Protein AF-A0A6P8HHW3-F1 (afdb_monomer_lite)

Structure (mmCIF, N/CA/C/O backbone):
data_AF-A0A6P8HHW3-F1
#
_entry.id   AF-A0A6P8HHW3-F1
#
loop_
_atom_site.group_PDB
_atom_site.id
_atom_site.type_symbol
_atom_site.label_atom_id
_atom_site.label_alt_id
_atom_site.label_comp_id
_atom_site.label_asym_id
_atom_site.label_entity_id
_atom_site.label_seq_id
_atom_site.pdbx_PDB_ins_code
_atom_site.Cartn_x
_atom_site.Cartn_y
_atom_site.Cartn_z
_atom_site.occupancy
_atom_site.B_iso_or_equiv
_atom_site.auth_seq_id
_atom_site.auth_comp_id
_atom_site.auth_asym_id
_atom_site.auth_atom_id
_atom_site.pdbx_PDB_model_num
ATOM 1 N N . MET A 1 1 ? -39.386 21.969 -46.038 1.00 35.47 1 MET A N 1
ATOM 2 C CA . MET A 1 1 ? -38.697 20.683 -46.287 1.00 35.47 1 MET A CA 1
ATOM 3 C C . MET A 1 1 ? -37.229 20.931 -45.965 1.00 35.47 1 MET A C 1
ATOM 5 O O . MET A 1 1 ? -36.619 21.700 -46.685 1.00 35.47 1 MET A O 1
ATOM 9 N N . GLY A 1 2 ? -36.754 20.679 -44.742 1.00 31.56 2 GLY A N 1
ATOM 10 C CA . GLY A 1 2 ? -36.369 19.359 -44.202 1.00 31.56 2 GLY A CA 1
ATOM 11 C C . GLY A 1 2 ? -34.876 19.127 -44.512 1.00 31.56 2 GLY A C 1
ATOM 12 O O . GLY A 1 2 ? -34.503 19.297 -45.660 1.00 31.56 2 GLY A O 1
ATOM 13 N N . GLY A 1 3 ? -33.948 18.801 -43.612 1.00 28.47 3 GLY A N 1
ATOM 14 C CA . GLY A 1 3 ? -33.957 18.575 -42.171 1.00 28.47 3 GLY A CA 1
ATOM 15 C C . GLY A 1 3 ? -32.520 18.326 -41.661 1.00 28.47 3 GLY A C 1
ATOM 16 O O . GLY A 1 3 ? -31.594 18.188 -42.452 1.00 28.47 3 GLY A O 1
ATOM 17 N N . SER A 1 4 ? -32.392 18.328 -40.331 1.00 32.84 4 SER A N 1
ATOM 18 C CA . SER A 1 4 ? -31.294 17.922 -39.430 1.00 32.84 4 SER A CA 1
ATOM 19 C C . SER A 1 4 ? -29.997 17.283 -39.960 1.00 32.84 4 SER A C 1
ATOM 21 O O . SER A 1 4 ? -30.016 16.343 -40.749 1.00 32.84 4 SER A O 1
ATOM 23 N N . GLY A 1 5 ? -28.900 17.623 -39.273 1.00 28.55 5 GLY A N 1
ATOM 24 C CA . GLY A 1 5 ? -27.712 16.777 -39.135 1.00 28.55 5 GLY A CA 1
ATOM 25 C C . GLY A 1 5 ? -26.786 17.263 -38.014 1.00 28.55 5 GLY A C 1
ATOM 26 O O . GLY A 1 5 ? -25.779 17.905 -38.294 1.00 28.55 5 GLY A O 1
ATOM 27 N N . SER A 1 6 ? -27.176 17.007 -36.759 1.00 31.73 6 SER A N 1
ATOM 28 C CA . SER A 1 6 ? -26.432 17.321 -35.524 1.00 31.73 6 SER A CA 1
ATOM 29 C C . SER A 1 6 ? -25.011 16.739 -35.550 1.00 31.73 6 SER A C 1
ATOM 31 O O . SER A 1 6 ? -24.826 15.562 -35.858 1.00 31.73 6 SER A O 1
ATOM 33 N N . LYS A 1 7 ? -24.003 17.554 -35.210 1.00 37.12 7 LYS A N 1
ATOM 34 C CA . LYS A 1 7 ? -22.647 17.088 -34.885 1.00 37.12 7 LYS A CA 1
ATOM 35 C C . LYS A 1 7 ? -22.591 16.760 -33.395 1.00 37.12 7 LYS A C 1
ATOM 37 O O . LYS A 1 7 ? -21.985 17.500 -32.627 1.00 37.12 7 LYS A O 1
ATOM 42 N N . ASP A 1 8 ? -23.184 15.639 -33.007 1.00 36.06 8 ASP A N 1
ATOM 43 C CA . ASP A 1 8 ? -22.903 15.026 -31.711 1.00 36.06 8 ASP A CA 1
ATOM 44 C C . ASP A 1 8 ? -21.626 14.197 -31.845 1.00 36.06 8 ASP A C 1
ATOM 46 O O . ASP A 1 8 ? -21.626 12.998 -32.118 1.00 36.06 8 ASP A O 1
ATOM 50 N N . GLY A 1 9 ? -20.494 14.888 -31.723 1.00 33.28 9 GLY A N 1
ATOM 51 C CA . GLY A 1 9 ? -19.240 14.236 -31.394 1.00 33.28 9 GLY A CA 1
ATOM 52 C C . GLY A 1 9 ? -19.309 13.821 -29.935 1.00 33.28 9 GLY A C 1
ATOM 53 O O . GLY A 1 9 ? -18.942 14.611 -29.067 1.00 33.28 9 GLY A O 1
ATOM 54 N N . GLU A 1 10 ? -19.783 12.603 -29.668 1.00 31.58 10 GLU A N 1
ATOM 55 C CA . GLU A 1 10 ? -19.564 11.950 -28.379 1.00 31.58 10 GLU A CA 1
ATOM 56 C C . GLU A 1 10 ? -18.090 12.140 -27.982 1.00 31.58 10 GLU A C 1
ATOM 58 O O . GLU A 1 10 ? -17.186 11.855 -28.785 1.00 31.58 10 GLU A O 1
ATOM 63 N N . PRO A 1 11 ? -17.798 12.652 -26.774 1.00 34.62 11 PRO A N 1
ATOM 64 C CA . PRO A 1 11 ? -16.427 12.727 -26.317 1.00 34.62 11 PRO A CA 1
ATOM 65 C C . PRO A 1 11 ? -15.892 11.298 -26.248 1.00 34.62 11 PRO A C 1
ATOM 67 O O . PRO A 1 11 ? -16.385 10.480 -25.473 1.00 34.62 11 PRO A O 1
ATOM 70 N N . LYS A 1 12 ? -14.872 10.999 -27.068 1.00 32.28 12 LYS A N 1
ATOM 71 C CA . LYS A 1 12 ? -14.097 9.755 -26.966 1.00 32.28 12 LYS A CA 1
ATOM 72 C C . LYS A 1 12 ? -13.809 9.508 -25.483 1.00 32.28 12 LYS A C 1
ATOM 74 O O . LYS A 1 12 ? -13.310 10.438 -24.837 1.00 32.28 12 LYS A O 1
ATOM 79 N N . PRO A 1 13 ? -14.114 8.319 -24.935 1.00 36.78 13 PRO A N 1
ATOM 80 C CA . PRO A 1 13 ? -13.932 8.070 -23.516 1.00 36.78 13 PRO A CA 1
ATOM 81 C C . PRO A 1 13 ? -12.493 8.425 -23.146 1.00 36.78 13 PRO A C 1
ATOM 83 O O . PRO A 1 13 ? -11.544 7.954 -23.782 1.00 36.78 13 PRO A O 1
ATOM 86 N N . LYS A 1 14 ? -12.332 9.312 -22.151 1.00 48.72 14 LYS A N 1
ATOM 87 C CA . LYS A 1 14 ? -11.042 9.529 -21.487 1.00 48.72 14 LYS A CA 1
ATOM 88 C C . LYS A 1 14 ? -10.514 8.135 -21.170 1.00 48.72 14 LYS A C 1
ATOM 90 O O . LYS A 1 14 ? -11.225 7.385 -20.512 1.00 48.72 14 LYS A O 1
ATOM 95 N N . HIS A 1 15 ? -9.343 7.770 -21.697 1.00 54.06 15 HIS A N 1
ATOM 96 C CA . HIS A 1 15 ? -8.763 6.449 -21.467 1.00 54.06 15 HIS A CA 1
ATOM 97 C C . HIS A 1 15 ? -8.805 6.145 -19.967 1.00 54.06 15 HIS A C 1
ATOM 99 O O . HIS A 1 15 ? -8.092 6.772 -19.186 1.00 54.06 15 HIS A O 1
ATOM 105 N N . CYS A 1 16 ? -9.702 5.242 -19.577 1.00 64.94 16 CYS A N 1
ATOM 106 C CA . CYS A 1 16 ? -9.801 4.763 -18.217 1.00 64.94 16 CYS A CA 1
ATOM 107 C C . CYS A 1 16 ? -8.601 3.839 -18.033 1.00 64.94 16 CYS A C 1
ATOM 109 O O . CYS A 1 16 ? -8.516 2.787 -18.663 1.00 64.94 16 CYS A O 1
ATOM 111 N N . TYR A 1 17 ? -7.620 4.283 -17.2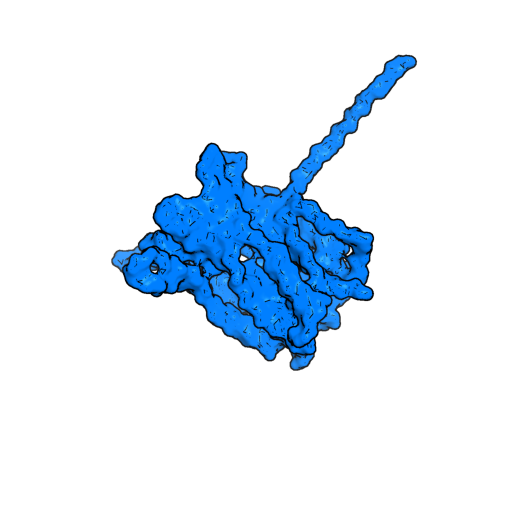50 1.00 86.38 17 TYR A N 1
ATOM 112 C CA . TYR A 1 17 ? -6.399 3.522 -17.002 1.00 86.38 17 TYR A CA 1
ATOM 113 C C . TYR A 1 17 ? -6.623 2.405 -15.982 1.00 86.38 17 TYR A C 1
ATOM 115 O O . TYR A 1 17 ? -5.653 1.903 -15.436 1.00 86.38 17 TYR A O 1
ATOM 123 N N . HIS A 1 18 ? -7.862 2.020 -15.680 1.00 92.06 18 HIS A N 1
ATOM 124 C CA . HIS A 1 18 ? -8.140 1.000 -14.682 1.00 92.06 18 HIS A CA 1
ATOM 125 C C . HIS A 1 18 ? -9.249 0.038 -15.098 1.00 92.06 18 HIS A C 1
ATOM 127 O O . HIS A 1 18 ? -10.052 0.328 -15.984 1.00 92.06 18 HIS A O 1
ATOM 133 N N . SER A 1 19 ? -9.283 -1.128 -14.455 1.00 93.12 19 SER A N 1
ATOM 134 C CA . SER A 1 19 ? -10.400 -2.064 -14.562 1.00 93.12 19 SER A CA 1
ATOM 135 C C . SER A 1 19 ? -11.696 -1.435 -14.032 1.00 93.12 19 SER A C 1
ATOM 137 O O . SER A 1 19 ? -11.634 -0.485 -13.245 1.00 93.12 19 SER A O 1
ATOM 139 N N . PRO A 1 20 ? -12.876 -1.957 -14.412 1.00 92.75 20 PRO A N 1
ATOM 140 C CA . PRO A 1 20 ? -14.144 -1.499 -13.855 1.00 92.75 20 PRO A CA 1
ATOM 141 C C . PRO A 1 20 ? -14.141 -1.509 -12.324 1.00 92.75 20 PRO A C 1
ATOM 143 O O . PRO A 1 20 ? -13.523 -2.371 -11.697 1.00 92.75 20 PRO A O 1
ATOM 146 N N . LEU A 1 21 ? -14.839 -0.540 -11.740 1.00 93.50 21 LEU A N 1
ATOM 147 C CA . LEU A 1 21 ? -15.043 -0.463 -10.296 1.00 93.50 21 LEU A CA 1
ATOM 148 C C . LEU A 1 21 ? -16.021 -1.552 -9.835 1.00 93.50 21 LEU A C 1
ATOM 150 O O . LEU A 1 21 ? -16.852 -1.989 -10.640 1.00 93.50 21 LEU A O 1
ATOM 154 N N . PRO A 1 22 ? -15.963 -1.983 -8.561 1.00 91.31 22 PRO A N 1
ATOM 155 C CA . PRO A 1 22 ? -16.967 -2.887 -8.014 1.00 91.31 22 PRO A CA 1
ATOM 156 C C . PRO A 1 22 ? -18.372 -2.291 -8.157 1.00 91.31 22 PRO A C 1
ATOM 158 O O . PRO A 1 22 ? -18.575 -1.082 -8.005 1.00 91.31 22 PRO A O 1
ATOM 161 N N . ILE A 1 23 ? -19.341 -3.157 -8.446 1.00 87.31 23 ILE A N 1
ATOM 162 C CA . ILE A 1 23 ? -20.757 -2.794 -8.472 1.00 87.31 23 ILE A CA 1
ATOM 163 C C . ILE A 1 23 ? -21.308 -3.005 -7.066 1.00 87.31 23 ILE A C 1
ATOM 165 O O . ILE A 1 23 ? -21.411 -4.136 -6.594 1.00 87.31 23 ILE A O 1
ATOM 169 N N . ASP A 1 24 ? -21.673 -1.908 -6.413 1.00 83.00 24 ASP A N 1
ATOM 170 C CA . ASP A 1 24 ? -22.354 -1.943 -5.126 1.00 83.00 24 ASP A CA 1
ATOM 171 C C . ASP A 1 24 ? -23.859 -2.147 -5.359 1.00 83.00 24 ASP A C 1
ATOM 173 O O . ASP A 1 24 ? -24.545 -1.269 -5.881 1.00 83.00 24 ASP A O 1
ATOM 177 N N . ASN A 1 25 ? -24.385 -3.316 -4.977 1.00 79.88 25 ASN A N 1
ATOM 178 C CA . ASN A 1 25 ? -25.817 -3.632 -5.113 1.00 79.88 25 ASN A CA 1
ATOM 179 C C . ASN A 1 25 ? -26.709 -2.765 -4.205 1.00 79.88 25 ASN A C 1
ATOM 181 O O . ASN A 1 25 ? -27.902 -2.616 -4.463 1.00 79.88 25 ASN A O 1
ATOM 185 N N . ALA A 1 26 ? -26.135 -2.210 -3.138 1.00 81.88 26 ALA A N 1
ATOM 186 C CA . ALA A 1 26 ? -26.777 -1.276 -2.228 1.00 81.88 26 ALA A CA 1
ATOM 187 C C . ALA A 1 26 ? -25.763 -0.202 -1.796 1.00 81.88 26 ALA A C 1
ATOM 189 O O . ALA A 1 26 ? -24.566 -0.494 -1.742 1.00 81.88 26 ALA A O 1
ATOM 190 N N . PRO A 1 27 ? -26.209 1.024 -1.465 1.00 84.31 27 PRO A N 1
ATOM 191 C CA . PRO A 1 27 ? -25.327 2.039 -0.906 1.00 84.31 27 PRO A CA 1
ATOM 192 C C . PRO A 1 27 ? -24.639 1.542 0.370 1.00 84.31 27 PRO A C 1
ATOM 194 O O . PRO A 1 27 ? -25.284 0.988 1.259 1.00 84.31 27 PRO A O 1
ATOM 197 N N . TYR A 1 28 ? -23.331 1.766 0.471 1.00 90.56 28 TYR A N 1
ATOM 198 C CA . TYR A 1 28 ? -22.578 1.440 1.676 1.00 90.56 28 TYR A CA 1
ATOM 199 C C . TYR A 1 28 ? -22.976 2.367 2.832 1.00 90.56 28 TYR A C 1
ATOM 201 O O . TYR A 1 28 ? -22.894 3.591 2.713 1.00 90.56 28 TYR A O 1
ATOM 209 N N . ASN A 1 29 ? -23.386 1.770 3.954 1.00 89.06 29 ASN A N 1
ATOM 210 C CA . ASN A 1 29 ? -23.847 2.488 5.148 1.00 89.06 29 ASN A CA 1
ATOM 211 C C . ASN A 1 29 ? -22.718 2.827 6.137 1.00 89.06 29 ASN A C 1
ATOM 213 O O . ASN A 1 29 ? -22.961 3.502 7.135 1.00 89.06 29 ASN A O 1
ATOM 217 N N . GLY A 1 30 ? -21.499 2.334 5.904 1.00 87.56 30 GLY A N 1
ATOM 218 C CA . GLY A 1 30 ? -20.347 2.642 6.748 1.00 87.56 30 GLY A CA 1
ATOM 219 C C . GLY A 1 30 ? -19.676 3.979 6.403 1.00 87.56 30 GLY A C 1
ATOM 220 O O . GLY A 1 30 ? -20.126 4.709 5.516 1.00 87.56 30 GLY A O 1
ATOM 221 N N . PRO A 1 31 ? -18.568 4.309 7.090 1.00 87.62 31 PRO A N 1
ATOM 222 C CA . PRO A 1 31 ? -17.880 5.577 6.898 1.00 87.62 31 PRO A CA 1
ATOM 223 C C . PRO A 1 31 ? -17.237 5.659 5.513 1.00 87.62 31 PRO A C 1
ATOM 225 O O . PRO A 1 31 ? -16.575 4.726 5.054 1.00 87.62 31 PRO A O 1
ATOM 228 N N . ARG A 1 32 ? -17.399 6.814 4.869 1.00 93.12 32 ARG A N 1
ATOM 229 C CA . ARG A 1 32 ? -16.693 7.169 3.633 1.00 93.12 32 ARG A CA 1
ATOM 230 C C . ARG A 1 32 ? -15.328 7.760 3.959 1.00 93.12 32 ARG A C 1
ATOM 232 O O . ARG A 1 32 ? -15.147 8.342 5.028 1.00 93.12 32 ARG A O 1
ATOM 239 N N . GLN A 1 33 ? -14.393 7.651 3.025 1.00 93.56 33 GLN A N 1
ATOM 240 C CA . GLN A 1 33 ? -13.024 8.132 3.188 1.00 93.56 33 GLN A CA 1
ATOM 241 C C . GLN A 1 33 ? -12.743 9.293 2.236 1.00 93.56 33 GLN A C 1
ATOM 243 O O . GLN A 1 33 ? -13.061 9.232 1.051 1.00 93.56 33 GLN A O 1
ATOM 248 N N . ALA A 1 34 ? -12.113 10.342 2.754 1.00 95.00 34 ALA A N 1
ATOM 249 C CA . ALA A 1 34 ? -11.536 11.421 1.969 1.00 95.00 34 ALA A CA 1
ATOM 250 C C . ALA A 1 34 ? -10.020 11.225 1.887 1.00 95.00 34 ALA A C 1
ATOM 252 O O . ALA A 1 34 ? -9.346 11.150 2.917 1.00 95.00 34 ALA A O 1
ATOM 253 N N . TYR A 1 35 ? -9.493 11.165 0.664 1.00 96.31 35 TYR A N 1
ATOM 254 C CA . TYR A 1 35 ? -8.075 10.932 0.404 1.00 96.31 35 TYR A CA 1
ATOM 255 C C . TYR A 1 35 ? -7.315 12.218 0.076 1.00 96.31 35 TYR A C 1
ATOM 257 O O . TYR A 1 35 ? -7.790 13.063 -0.687 1.00 96.31 35 TYR A O 1
ATOM 265 N N . LEU A 1 36 ? -6.101 12.327 0.613 1.00 95.56 36 LEU A N 1
ATOM 266 C CA . LEU A 1 36 ? -5.122 13.363 0.297 1.00 95.56 36 LEU A CA 1
ATOM 267 C C . LEU A 1 36 ? -3.832 12.692 -0.183 1.00 95.56 36 LEU A C 1
ATOM 269 O O . LEU A 1 36 ? -3.250 11.885 0.535 1.00 95.56 36 LEU A O 1
ATOM 273 N N . LEU A 1 37 ? -3.383 13.035 -1.389 1.00 95.12 37 LEU A N 1
ATOM 274 C CA . LEU A 1 37 ? -2.185 12.464 -1.999 1.00 95.12 37 LEU A CA 1
ATOM 275 C C . LEU A 1 37 ? -1.104 13.546 -2.056 1.00 95.12 37 LEU A C 1
ATOM 277 O O . LEU A 1 37 ? -1.312 14.620 -2.625 1.00 95.12 37 LEU A O 1
ATOM 281 N N . CYS A 1 38 ? 0.043 13.276 -1.442 1.00 94.19 38 CYS A N 1
ATOM 282 C CA . CYS A 1 38 ? 1.164 14.201 -1.341 1.00 94.19 38 CYS A CA 1
ATOM 283 C C . CYS A 1 38 ? 2.376 13.634 -2.082 1.00 94.19 38 CYS A C 1
ATOM 285 O O . CYS A 1 38 ? 2.860 12.550 -1.763 1.00 94.19 38 CYS A O 1
ATOM 287 N N . LYS A 1 39 ? 2.879 14.381 -3.069 1.00 92.75 39 LYS A N 1
ATOM 288 C CA . LYS A 1 39 ? 4.027 13.975 -3.887 1.00 92.75 39 LYS A CA 1
ATOM 289 C C . LYS A 1 39 ? 5.324 14.468 -3.261 1.00 92.75 39 LYS A C 1
ATOM 291 O O . LYS A 1 39 ? 5.474 15.658 -2.996 1.00 92.75 39 LYS A O 1
ATOM 296 N N . VAL A 1 40 ? 6.271 13.557 -3.098 1.00 92.50 40 VAL A N 1
ATOM 297 C CA . VAL A 1 40 ? 7.589 13.788 -2.508 1.00 92.50 40 VAL A CA 1
ATOM 298 C C . VAL A 1 40 ? 8.655 13.490 -3.558 1.00 92.50 40 VAL A C 1
ATOM 300 O O . VAL A 1 40 ? 8.553 12.509 -4.283 1.00 92.50 40 VAL A O 1
ATOM 303 N N . GLN A 1 41 ? 9.677 14.336 -3.671 1.00 91.00 41 GLN A N 1
ATOM 304 C CA . GLN A 1 41 ? 10.752 14.164 -4.652 1.00 91.00 41 GLN A CA 1
ATOM 305 C C . GLN A 1 41 ? 12.063 13.880 -3.924 1.00 91.00 41 GLN A C 1
ATOM 307 O O . GLN A 1 41 ? 12.745 14.797 -3.473 1.00 91.00 41 GLN A O 1
ATOM 312 N N . VAL A 1 42 ? 12.412 12.604 -3.798 1.00 88.81 42 VAL A N 1
ATOM 313 C CA . VAL A 1 42 ? 13.579 12.168 -3.024 1.00 88.81 42 VAL A CA 1
ATOM 314 C C . VAL A 1 42 ? 14.809 12.164 -3.916 1.00 88.81 42 VAL A C 1
ATOM 316 O O . VAL A 1 42 ? 14.813 11.543 -4.984 1.00 88.81 42 VAL A O 1
ATOM 319 N N . LYS A 1 43 ? 15.877 12.833 -3.483 1.00 87.12 43 LYS A N 1
ATOM 320 C CA . LYS A 1 43 ? 17.154 12.808 -4.189 1.00 87.12 43 LYS A CA 1
ATOM 321 C C . LYS A 1 43 ? 17.970 11.615 -3.707 1.00 87.12 43 LYS A C 1
ATOM 323 O O . LYS A 1 43 ? 18.365 11.523 -2.549 1.00 87.12 43 LYS A O 1
ATOM 328 N N . MET A 1 44 ? 18.281 10.725 -4.637 1.00 82.38 44 MET A N 1
ATOM 329 C CA . MET A 1 44 ? 19.203 9.616 -4.437 1.00 82.38 44 MET A CA 1
ATOM 330 C C . MET A 1 44 ? 20.569 9.983 -5.012 1.00 82.38 44 MET A C 1
ATOM 332 O O . MET A 1 44 ? 20.663 10.400 -6.166 1.00 82.38 44 MET A O 1
ATOM 336 N N . SER A 1 45 ? 21.632 9.838 -4.226 1.00 78.31 45 SER A N 1
ATOM 337 C CA . SER A 1 45 ? 23.005 10.148 -4.642 1.00 78.31 45 SER A CA 1
ATOM 338 C C . SER A 1 45 ? 23.893 8.919 -4.509 1.00 78.31 45 SER A C 1
ATOM 340 O O . SER A 1 45 ? 23.872 8.241 -3.486 1.00 78.31 45 SER A O 1
ATOM 342 N N . SER A 1 46 ? 24.673 8.624 -5.548 1.00 68.75 46 SER A N 1
ATOM 343 C CA . SER A 1 46 ? 25.657 7.543 -5.512 1.00 68.75 46 SER A CA 1
ATOM 344 C C . SER A 1 46 ? 26.999 8.083 -5.035 1.00 68.75 46 SER A C 1
ATOM 346 O O . SER A 1 46 ? 27.609 8.910 -5.713 1.00 68.75 46 SER A O 1
ATOM 348 N N . ASN A 1 47 ? 27.507 7.559 -3.923 1.00 59.22 47 ASN A N 1
ATOM 349 C CA . ASN A 1 47 ? 28.886 7.795 -3.516 1.00 59.22 47 ASN A CA 1
ATOM 350 C C . ASN A 1 47 ? 29.765 6.711 -4.153 1.00 59.22 47 ASN A C 1
ATOM 352 O O . ASN A 1 47 ? 29.715 5.545 -3.762 1.00 59.22 47 ASN A O 1
ATOM 356 N N . VAL A 1 48 ? 30.550 7.088 -5.165 1.00 49.31 48 VAL A N 1
ATOM 357 C CA . VAL A 1 48 ? 31.592 6.225 -5.740 1.00 49.31 48 VAL A CA 1
ATOM 358 C C . VAL A 1 48 ? 32.918 6.604 -5.091 1.00 49.31 48 VAL A C 1
ATOM 360 O O . VAL A 1 48 ? 33.468 7.668 -5.373 1.00 49.31 48 VAL A O 1
ATOM 363 N N . THR A 1 49 ? 33.441 5.752 -4.211 1.00 39.75 49 THR A N 1
ATOM 364 C CA . THR A 1 49 ? 34.783 5.942 -3.651 1.00 39.75 49 THR A CA 1
ATOM 365 C C . THR A 1 49 ? 35.813 5.543 -4.710 1.00 39.75 49 THR A C 1
ATOM 367 O O . THR A 1 49 ? 36.068 4.360 -4.918 1.00 39.75 49 THR A O 1
ATOM 370 N N . PHE A 1 50 ? 36.394 6.520 -5.411 1.00 32.47 50 PHE A N 1
ATOM 371 C CA . PHE A 1 50 ? 37.511 6.284 -6.331 1.00 32.47 50 PHE A CA 1
ATOM 372 C C . PHE A 1 50 ? 38.810 6.106 -5.534 1.00 32.47 50 PHE A C 1
ATOM 374 O O . PHE A 1 50 ? 39.482 7.070 -5.178 1.00 32.47 50 PHE A O 1
ATOM 381 N N . GLY A 1 51 ? 39.153 4.854 -5.248 1.00 30.81 51 GLY A N 1
ATOM 382 C CA . GLY A 1 51 ? 40.437 4.440 -4.692 1.00 30.81 51 GLY A CA 1
ATOM 383 C C . GLY A 1 51 ? 40.746 3.015 -5.142 1.00 30.81 51 GLY A C 1
ATOM 384 O O . GLY A 1 51 ? 39.834 2.235 -5.397 1.00 30.81 51 GLY A O 1
ATOM 385 N N . PHE A 1 52 ? 42.026 2.656 -5.245 1.00 30.86 52 PHE A N 1
ATOM 386 C CA . PHE A 1 52 ? 42.496 1.319 -5.654 1.00 30.86 52 PHE A CA 1
ATOM 387 C C . PHE A 1 52 ? 42.095 0.175 -4.689 1.00 30.86 52 PHE A C 1
ATOM 389 O O . PHE A 1 52 ? 42.521 -0.965 -4.855 1.00 30.86 52 PHE A O 1
ATOM 396 N N . THR A 1 53 ? 41.246 0.453 -3.699 1.00 33.84 53 THR A N 1
ATOM 397 C CA . THR A 1 53 ? 40.553 -0.514 -2.850 1.00 33.84 53 THR A CA 1
ATOM 398 C C . THR A 1 53 ? 39.068 -0.518 -3.224 1.00 33.84 53 THR A C 1
ATOM 400 O O . THR A 1 53 ? 38.367 0.469 -3.027 1.00 33.84 53 THR A O 1
ATOM 403 N N . GLY A 1 54 ? 38.591 -1.621 -3.811 1.00 36.59 54 GLY A N 1
ATOM 404 C CA . GLY A 1 54 ? 37.252 -1.778 -4.400 1.00 36.59 54 GLY A CA 1
ATOM 405 C C . GLY A 1 54 ? 36.066 -1.497 -3.465 1.00 36.59 54 GLY A C 1
ATOM 406 O O . GLY A 1 54 ? 35.443 -2.421 -2.943 1.00 36.59 54 GLY A O 1
ATOM 407 N N . GLY A 1 55 ? 35.721 -0.220 -3.293 1.00 41.81 55 GLY A N 1
ATOM 408 C CA . GLY A 1 55 ? 34.514 0.232 -2.608 1.00 41.81 55 GLY A CA 1
ATOM 409 C C . GLY A 1 55 ? 33.258 -0.069 -3.428 1.00 41.81 55 GLY A C 1
ATOM 410 O O . GLY A 1 55 ? 33.194 0.226 -4.621 1.00 41.81 55 GLY A O 1
ATOM 411 N N . ARG A 1 56 ? 32.249 -0.670 -2.789 1.00 53.75 56 ARG A N 1
ATOM 412 C CA . ARG A 1 56 ? 30.932 -0.933 -3.390 1.00 53.75 56 ARG A CA 1
ATOM 413 C C . ARG A 1 56 ? 30.181 0.397 -3.566 1.00 53.75 56 ARG A C 1
ATOM 415 O O . ARG A 1 56 ? 30.203 1.199 -2.632 1.00 53.75 56 ARG A O 1
ATOM 422 N N . PRO A 1 57 ? 29.511 0.650 -4.705 1.00 56.62 57 PRO A N 1
ATOM 423 C CA . PRO A 1 57 ? 28.700 1.853 -4.862 1.00 56.62 57 PRO A CA 1
ATOM 424 C C . PRO A 1 57 ? 27.553 1.815 -3.847 1.00 56.62 57 PRO A C 1
ATOM 426 O O . PRO A 1 57 ? 26.770 0.862 -3.833 1.00 56.62 57 PRO A O 1
ATOM 429 N N . MET A 1 58 ? 27.488 2.835 -2.992 1.00 52.53 58 MET A N 1
ATOM 430 C CA . MET A 1 58 ? 26.424 3.021 -2.009 1.00 52.53 58 MET A CA 1
ATOM 431 C C . MET A 1 58 ? 25.543 4.181 -2.461 1.00 52.53 58 MET A C 1
ATOM 433 O O . MET A 1 58 ? 26.039 5.280 -2.724 1.00 52.53 58 MET A O 1
ATOM 437 N N . VAL A 1 59 ? 24.238 3.933 -2.547 1.00 66.94 59 VAL A N 1
ATOM 438 C CA . VAL A 1 59 ? 23.245 4.967 -2.861 1.00 66.94 59 VAL A CA 1
ATOM 439 C C . VAL A 1 59 ? 22.643 5.478 -1.561 1.00 66.94 59 VAL A C 1
ATOM 441 O O . VAL A 1 59 ? 22.055 4.696 -0.826 1.00 66.94 59 VAL A O 1
ATOM 444 N N . THR A 1 60 ? 22.764 6.769 -1.272 1.00 67.56 60 THR A N 1
ATOM 445 C CA . THR A 1 60 ? 22.086 7.411 -0.139 1.00 67.56 60 THR A CA 1
ATOM 446 C C . THR A 1 60 ? 20.850 8.166 -0.622 1.00 67.56 60 THR A C 1
ATOM 448 O O . THR A 1 60 ? 20.850 8.714 -1.725 1.00 67.56 60 THR A O 1
ATOM 451 N N . ALA A 1 61 ? 19.795 8.193 0.191 1.00 79.00 61 ALA A N 1
ATOM 452 C CA . ALA A 1 61 ? 18.555 8.919 -0.079 1.00 79.00 61 ALA A CA 1
ATOM 453 C C . ALA A 1 61 ? 18.307 9.958 1.024 1.00 79.00 61 ALA A C 1
ATOM 455 O O . ALA A 1 61 ? 18.554 9.678 2.195 1.00 79.00 61 ALA A O 1
ATOM 456 N N . ASP A 1 62 ? 17.815 11.144 0.661 1.00 82.50 62 ASP A N 1
ATOM 457 C CA . ASP A 1 62 ? 17.505 12.248 1.589 1.00 82.50 62 ASP A CA 1
ATOM 458 C C . ASP A 1 62 ? 16.068 12.218 2.137 1.00 82.50 62 ASP A C 1
ATOM 460 O O . ASP A 1 62 ? 15.527 13.234 2.582 1.00 82.50 62 ASP A O 1
ATOM 464 N N . ILE A 1 63 ? 15.446 11.041 2.110 1.00 87.44 63 ILE A N 1
ATOM 465 C CA . ILE A 1 63 ? 14.023 10.853 2.389 1.00 87.44 63 ILE A CA 1
ATOM 466 C C . ILE A 1 63 ? 13.602 11.311 3.792 1.00 87.44 63 ILE A C 1
ATOM 468 O O . ILE A 1 63 ? 12.500 11.829 3.968 1.00 87.44 63 ILE A O 1
ATOM 472 N N . ASP A 1 64 ? 14.512 11.221 4.764 1.00 88.88 64 ASP A N 1
ATOM 473 C CA . ASP A 1 64 ? 14.285 11.606 6.161 1.00 88.88 64 ASP A CA 1
ATOM 474 C C . ASP A 1 64 ? 13.878 13.080 6.307 1.00 88.88 64 ASP A C 1
ATOM 476 O O . ASP A 1 64 ? 13.156 13.447 7.236 1.00 88.88 64 ASP A O 1
ATOM 480 N N . SER A 1 65 ? 14.291 13.931 5.359 1.00 91.12 65 SER A N 1
ATOM 481 C CA . SER A 1 65 ? 13.925 15.352 5.332 1.00 91.12 65 SER A CA 1
ATOM 482 C C . SER A 1 65 ? 12.418 15.591 5.161 1.00 91.12 65 SER A C 1
ATOM 484 O O . SER A 1 65 ? 11.918 16.648 5.548 1.00 91.12 65 SER A O 1
ATOM 486 N N . TYR A 1 66 ? 11.677 14.603 4.650 1.00 93.31 66 TYR A N 1
ATOM 487 C CA . TYR A 1 66 ? 10.235 14.689 4.419 1.00 93.31 66 TYR A CA 1
ATOM 488 C C . TYR A 1 66 ? 9.394 14.146 5.579 1.00 93.31 66 TYR A C 1
ATOM 490 O O . TYR A 1 66 ? 8.193 14.408 5.643 1.00 93.31 66 TYR A O 1
ATOM 498 N N . TYR A 1 67 ? 9.988 13.442 6.543 1.00 93.88 67 TYR A N 1
ATOM 499 C CA . TYR A 1 67 ? 9.253 12.849 7.667 1.00 93.88 67 TYR A CA 1
ATOM 500 C C . TYR A 1 67 ? 8.515 13.864 8.543 1.00 93.88 67 TYR A C 1
ATOM 502 O O . TYR A 1 67 ? 7.351 13.613 8.865 1.00 93.88 67 TYR A O 1
ATOM 510 N N . PRO A 1 68 ? 9.083 15.045 8.860 1.00 94.88 68 PRO A N 1
ATOM 511 C CA . PRO A 1 68 ? 8.341 16.082 9.573 1.00 94.88 68 PRO A CA 1
ATOM 512 C C . PRO A 1 68 ? 7.074 16.533 8.835 1.00 94.88 68 PRO A C 1
ATOM 514 O O . PRO A 1 68 ? 6.054 16.789 9.470 1.00 94.88 68 PRO A O 1
ATOM 517 N N . MET A 1 69 ? 7.110 16.585 7.499 1.00 95.12 69 MET A N 1
ATOM 518 C CA . MET A 1 69 ? 5.944 16.929 6.681 1.00 95.12 69 MET A CA 1
ATOM 519 C C . MET A 1 69 ? 4.865 15.841 6.766 1.00 95.12 69 MET A C 1
ATOM 521 O O . MET A 1 69 ? 3.692 16.166 6.938 1.00 95.12 69 MET A O 1
ATOM 525 N N . LEU A 1 70 ? 5.244 14.559 6.702 1.00 95.44 70 LEU A N 1
ATOM 526 C CA . LEU A 1 70 ? 4.289 13.452 6.848 1.00 95.44 70 LEU A CA 1
ATOM 527 C C . LEU A 1 70 ? 3.609 13.477 8.224 1.00 95.44 70 LEU A C 1
ATOM 529 O O . LEU A 1 70 ? 2.386 13.393 8.320 1.00 95.44 70 LEU A O 1
ATOM 533 N N . VAL A 1 71 ? 4.396 13.676 9.285 1.00 94.12 71 VAL A N 1
ATOM 534 C CA . VAL A 1 71 ? 3.888 13.807 10.659 1.00 94.12 71 VAL A CA 1
ATOM 535 C C . VAL A 1 71 ? 2.957 15.016 10.794 1.00 94.12 71 VAL A C 1
ATOM 537 O O . VAL A 1 71 ? 1.943 14.926 11.486 1.00 94.12 71 VAL A O 1
ATOM 540 N N . HIS A 1 72 ? 3.257 16.131 10.122 1.00 93.88 72 HIS A N 1
ATOM 541 C CA . HIS A 1 72 ? 2.415 17.327 10.152 1.00 93.88 72 HIS A CA 1
ATOM 542 C C . HIS A 1 72 ? 1.011 17.072 9.588 1.00 93.88 72 HIS A C 1
ATOM 544 O O . HIS A 1 72 ? 0.032 17.505 10.192 1.00 93.88 72 HIS A O 1
ATOM 550 N N . TYR A 1 73 ? 0.879 16.321 8.489 1.00 93.75 73 TYR A N 1
ATOM 551 C CA . TYR A 1 73 ? -0.443 15.931 7.985 1.00 93.75 73 TYR A CA 1
ATOM 552 C C . TYR A 1 73 ? -1.207 15.068 8.993 1.00 93.75 73 TYR A C 1
ATOM 554 O O . TYR A 1 73 ? -2.400 15.293 9.208 1.00 93.75 73 TYR A O 1
ATOM 562 N N . CYS A 1 74 ? -0.527 14.153 9.690 1.00 92.00 74 CYS A N 1
ATOM 563 C CA . CYS A 1 74 ? -1.172 13.360 10.736 1.00 92.00 74 CYS A CA 1
ATOM 564 C C . CYS A 1 74 ? -1.670 14.218 11.913 1.00 92.00 74 CYS A C 1
ATOM 566 O O . CYS A 1 74 ? -2.747 13.977 12.454 1.00 92.00 74 CYS A O 1
ATOM 568 N N . GLN A 1 75 ? -0.944 15.282 12.270 1.00 89.44 75 GLN A N 1
ATOM 569 C CA . GLN A 1 75 ? -1.381 16.245 13.292 1.00 89.44 75 GLN A CA 1
ATOM 570 C C . GLN A 1 75 ? -2.643 17.025 12.886 1.00 89.44 75 GLN A C 1
ATOM 572 O O . GLN A 1 75 ? -3.358 17.515 13.756 1.00 89.44 75 GLN A O 1
ATOM 577 N N . GLN A 1 76 ? -2.944 17.116 11.586 1.00 89.38 76 GLN A N 1
ATOM 578 C CA . GLN A 1 76 ? -4.172 17.723 11.058 1.00 89.38 76 GLN A CA 1
ATOM 579 C C . GLN A 1 76 ? -5.368 16.750 11.033 1.00 89.38 76 GLN A C 1
ATOM 581 O O . GLN A 1 76 ? -6.426 17.092 10.504 1.00 89.38 76 GLN A O 1
ATOM 586 N N . GLY A 1 77 ? -5.218 15.543 11.591 1.00 88.69 77 GLY A N 1
ATOM 587 C CA . GLY A 1 77 ? -6.283 14.539 11.683 1.00 88.69 77 GLY A CA 1
ATOM 588 C C . GLY A 1 77 ? -6.352 13.568 10.505 1.00 88.69 77 GLY A C 1
ATOM 589 O O . GLY A 1 77 ? -7.316 12.812 10.403 1.00 88.69 77 GLY A O 1
ATOM 590 N N . TYR A 1 78 ? -5.354 13.575 9.620 1.00 92.50 78 TYR A N 1
ATOM 591 C CA . TYR A 1 78 ? -5.195 12.522 8.622 1.00 92.50 78 TYR A CA 1
ATOM 592 C C . TYR A 1 78 ? -4.508 11.290 9.223 1.00 92.50 78 TYR A C 1
ATOM 594 O O . TYR A 1 78 ? -3.704 11.397 10.144 1.00 92.50 78 TYR A O 1
ATOM 602 N N . LEU A 1 79 ? -4.775 10.115 8.665 1.00 93.75 79 LEU A N 1
ATOM 603 C CA . LEU A 1 79 ? -3.967 8.919 8.873 1.00 93.75 79 LEU A CA 1
ATOM 604 C C . LEU A 1 79 ? -3.192 8.619 7.600 1.00 93.75 79 LEU A C 1
ATOM 606 O O . LEU A 1 79 ? -3.754 8.670 6.507 1.00 93.75 79 LEU A O 1
ATOM 610 N N . LEU A 1 80 ? -1.906 8.299 7.733 1.00 95.62 80 LEU A N 1
ATOM 611 C CA . LEU A 1 80 ? -1.148 7.754 6.614 1.00 95.62 80 LEU A CA 1
ATOM 612 C C . LEU A 1 80 ? -1.684 6.348 6.321 1.00 95.62 80 LEU A C 1
ATOM 614 O O . LEU A 1 80 ? -1.752 5.515 7.225 1.00 95.62 80 LEU A O 1
ATOM 618 N N . THR A 1 81 ? -2.084 6.120 5.074 1.00 94.12 81 THR A N 1
ATOM 619 C CA . THR A 1 81 ? -2.565 4.830 4.569 1.00 94.12 81 THR A CA 1
ATOM 620 C C . THR A 1 81 ? -1.422 4.036 3.956 1.00 94.12 81 THR A C 1
ATOM 622 O O . THR A 1 81 ? -1.271 2.857 4.229 1.00 94.12 81 THR A O 1
ATOM 625 N N . THR A 1 82 ? -0.604 4.691 3.137 1.00 95.00 82 THR A N 1
ATOM 626 C CA . THR A 1 82 ? 0.581 4.093 2.524 1.00 95.00 82 THR A CA 1
ATOM 627 C C . THR A 1 82 ? 1.528 5.202 2.076 1.00 95.00 82 THR A C 1
ATOM 629 O O . THR A 1 82 ? 1.116 6.341 1.827 1.00 95.00 82 THR A O 1
ATOM 632 N N . PHE A 1 83 ? 2.807 4.875 1.987 1.00 94.44 83 PHE A N 1
ATOM 633 C CA . PHE A 1 83 ? 3.846 5.712 1.418 1.00 94.44 83 PHE A CA 1
ATOM 634 C C . PHE A 1 83 ? 4.661 4.824 0.498 1.00 94.44 83 PHE A C 1
ATOM 636 O O . PHE A 1 83 ? 5.246 3.863 0.983 1.00 94.44 83 PHE A O 1
ATOM 643 N N . TYR A 1 84 ? 4.671 5.132 -0.796 1.00 90.50 84 TYR A N 1
ATOM 644 C CA . TYR A 1 84 ? 5.309 4.273 -1.786 1.00 90.50 84 TYR A CA 1
ATOM 645 C C . TYR A 1 84 ? 6.165 5.066 -2.759 1.00 90.50 84 TYR A C 1
ATOM 647 O O . TYR A 1 84 ? 5.888 6.227 -3.090 1.00 90.50 84 TYR A O 1
ATOM 655 N N . ARG A 1 85 ? 7.226 4.422 -3.231 1.00 87.94 85 ARG A N 1
ATOM 656 C CA . ARG A 1 85 ? 8.019 4.890 -4.356 1.00 87.94 85 ARG A CA 1
ATOM 657 C C . ARG A 1 85 ? 7.188 4.785 -5.625 1.00 87.94 85 ARG A C 1
ATOM 659 O O . ARG A 1 85 ? 6.628 3.741 -5.901 1.00 87.94 85 ARG A O 1
ATOM 666 N N . VAL A 1 86 ? 7.145 5.830 -6.449 1.00 85.56 86 VAL A N 1
ATOM 667 C CA . VAL A 1 86 ? 6.400 5.758 -7.709 1.00 85.56 86 VAL A CA 1
ATOM 668 C C . VAL A 1 86 ? 7.109 4.789 -8.679 1.00 85.56 86 VAL A C 1
ATOM 670 O O . VAL A 1 86 ? 8.267 5.038 -9.053 1.00 85.56 86 VAL A O 1
ATOM 673 N N . PRO A 1 87 ? 6.419 3.728 -9.134 1.00 76.94 87 PRO A N 1
ATOM 674 C CA . PRO A 1 87 ? 7.005 2.635 -9.905 1.00 76.94 87 PRO A CA 1
ATOM 675 C C . PRO A 1 87 ? 7.731 3.102 -11.163 1.00 76.94 87 PRO A C 1
ATOM 677 O O . PRO A 1 87 ? 7.176 3.843 -11.971 1.00 76.94 87 PRO A O 1
ATOM 680 N N . PHE A 1 88 ? 8.942 2.591 -11.397 1.00 73.31 88 PHE A N 1
ATOM 681 C CA . PHE A 1 88 ? 9.703 2.778 -12.647 1.00 73.31 88 PHE A CA 1
ATOM 682 C C . PHE A 1 88 ? 10.030 4.235 -13.023 1.00 73.31 88 PHE A C 1
ATOM 684 O O . PHE A 1 88 ? 10.403 4.513 -14.167 1.00 73.31 88 PHE A O 1
ATOM 691 N N . VAL A 1 89 ? 9.946 5.174 -12.076 1.00 76.31 89 VAL A N 1
ATOM 692 C CA . VAL A 1 89 ? 10.213 6.594 -12.329 1.00 76.31 89 VAL A CA 1
ATOM 693 C C . VAL A 1 89 ? 11.498 7.031 -11.648 1.00 76.31 89 VAL A C 1
ATOM 695 O O . VAL A 1 89 ? 11.668 6.930 -10.436 1.00 76.31 89 VAL A O 1
ATOM 698 N N . ALA A 1 90 ? 12.407 7.564 -12.455 1.00 80.31 90 ALA A N 1
ATOM 699 C CA . ALA A 1 90 ? 13.600 8.248 -11.992 1.00 80.31 90 ALA A CA 1
ATOM 700 C C . ALA A 1 90 ? 13.969 9.345 -12.995 1.00 80.31 90 ALA A C 1
ATOM 702 O O . ALA A 1 90 ? 13.881 9.154 -14.214 1.00 80.31 90 ALA A O 1
ATOM 703 N N . GLN A 1 91 ? 14.382 10.495 -12.477 1.00 80.69 91 GLN A N 1
ATOM 704 C CA . GLN A 1 91 ? 14.835 11.641 -13.257 1.00 80.69 91 GLN A CA 1
ATOM 705 C C . GLN A 1 91 ? 16.302 11.903 -12.950 1.00 80.69 91 GLN A C 1
ATOM 707 O O . GLN A 1 91 ? 16.691 11.958 -11.788 1.00 80.69 91 GLN A O 1
ATOM 712 N N . MET A 1 92 ? 17.137 12.051 -13.975 1.00 77.88 92 MET A N 1
ATOM 713 C CA . MET A 1 92 ? 18.552 12.352 -13.757 1.00 77.88 92 MET A CA 1
ATOM 714 C C . MET A 1 92 ? 18.693 13.761 -13.175 1.00 77.88 92 MET A C 1
ATOM 716 O O . MET A 1 92 ? 18.072 14.704 -13.661 1.00 77.88 92 MET A O 1
ATOM 720 N N . SER A 1 93 ? 19.518 13.903 -12.140 1.00 78.00 93 SER A N 1
ATOM 721 C CA . SER A 1 93 ? 19.795 15.174 -11.473 1.00 78.00 93 SER A CA 1
ATOM 722 C C . SER A 1 93 ? 21.305 15.327 -11.296 1.00 78.00 93 SER A C 1
ATOM 724 O O . SER A 1 93 ? 21.900 14.835 -10.342 1.00 78.00 93 SER A O 1
ATOM 726 N N . GLY A 1 94 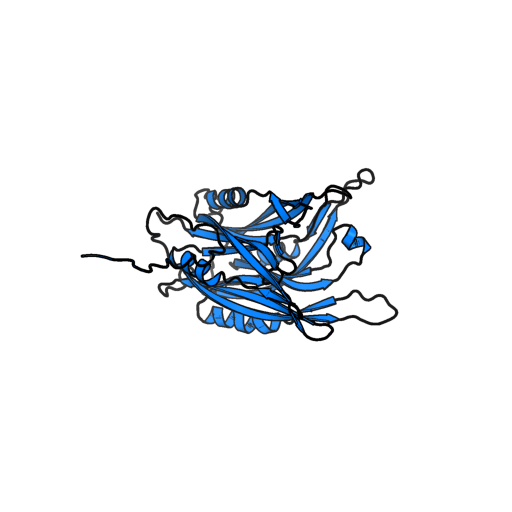? 21.957 15.982 -12.258 1.00 76.88 94 GLY A N 1
ATOM 727 C CA . GLY A 1 94 ? 23.419 16.076 -12.307 1.00 76.88 94 GLY A CA 1
ATOM 728 C C . GLY A 1 94 ? 24.102 14.763 -12.717 1.00 76.88 94 GLY A C 1
ATOM 729 O O . GLY A 1 94 ? 23.483 13.884 -13.309 1.00 76.88 94 GLY A O 1
ATOM 730 N N . PHE A 1 95 ? 25.404 14.650 -12.434 1.00 70.62 95 PHE A N 1
ATOM 731 C CA . PHE A 1 95 ? 26.245 13.548 -12.929 1.00 70.62 95 PHE A CA 1
ATOM 732 C C . PHE A 1 95 ? 26.126 12.244 -12.114 1.00 70.62 95 PHE A C 1
ATOM 734 O O . PHE A 1 95 ? 26.371 11.170 -12.653 1.00 70.62 95 PHE A O 1
ATOM 741 N N . ALA A 1 96 ? 25.744 12.319 -10.832 1.00 75.19 96 ALA A N 1
ATOM 742 C CA . ALA A 1 96 ? 25.759 11.173 -9.909 1.00 75.19 96 ALA A CA 1
ATOM 743 C C . ALA A 1 96 ? 24.513 11.063 -9.007 1.00 75.19 96 ALA A C 1
ATOM 745 O O . ALA A 1 96 ? 24.525 10.314 -8.025 1.00 75.19 96 ALA A O 1
ATOM 746 N N . SER A 1 97 ? 23.441 11.796 -9.321 1.00 78.31 97 SER A N 1
ATOM 747 C CA . SER A 1 97 ? 22.194 11.735 -8.559 1.00 78.31 97 SER A CA 1
ATOM 748 C C . SER A 1 97 ? 20.987 11.523 -9.465 1.00 78.31 97 SER A C 1
ATOM 750 O O . SER A 1 97 ? 20.959 11.928 -10.630 1.00 78.31 97 SER A O 1
ATOM 752 N N . VAL A 1 98 ? 19.961 10.897 -8.903 1.00 83.00 98 VAL A N 1
ATOM 753 C CA . VAL A 1 98 ? 18.643 10.748 -9.517 1.00 83.00 98 VAL A CA 1
ATOM 754 C C . VAL A 1 98 ? 17.584 11.224 -8.535 1.00 83.00 98 VAL A C 1
ATOM 756 O O . VAL A 1 98 ? 17.731 11.065 -7.329 1.00 83.00 98 VAL A O 1
ATOM 759 N N . VAL A 1 99 ? 16.524 11.833 -9.041 1.00 85.81 99 VAL A N 1
ATOM 760 C CA . VAL A 1 99 ? 15.333 12.169 -8.266 1.00 85.81 99 VAL A CA 1
ATOM 761 C C . VAL A 1 99 ? 14.296 11.091 -8.523 1.00 85.81 99 VAL A C 1
ATOM 763 O O . VAL A 1 99 ? 13.974 10.785 -9.674 1.00 85.81 99 VAL A O 1
ATOM 766 N N . VAL A 1 100 ? 13.801 10.507 -7.443 1.00 87.12 100 VAL A N 1
ATOM 767 C CA . VAL A 1 100 ? 12.782 9.467 -7.455 1.00 87.12 100 VAL A CA 1
ATOM 768 C C . VAL A 1 100 ? 11.530 10.034 -6.790 1.00 87.12 100 VAL A C 1
ATOM 770 O O . VAL A 1 100 ? 11.616 10.491 -5.647 1.00 87.12 100 VAL A O 1
ATOM 773 N N . PRO A 1 101 ? 10.377 10.024 -7.475 1.00 90.06 101 PRO A N 1
ATOM 774 C CA . PRO A 1 101 ? 9.135 10.439 -6.858 1.00 90.06 101 PRO A CA 1
ATOM 775 C C . PRO A 1 101 ? 8.636 9.360 -5.902 1.00 90.06 101 PRO A C 1
ATOM 777 O O . PRO A 1 101 ? 8.675 8.173 -6.215 1.00 90.06 101 PRO A O 1
ATOM 780 N N . TYR A 1 102 ? 8.128 9.804 -4.765 1.00 92.62 102 TYR A N 1
ATOM 781 C CA . TYR A 1 102 ? 7.344 9.036 -3.811 1.00 92.62 102 TYR A CA 1
ATOM 782 C C . TYR A 1 102 ? 5.990 9.711 -3.657 1.00 92.62 102 TYR A C 1
ATOM 784 O O . TYR A 1 102 ? 5.837 10.907 -3.933 1.00 92.62 102 TYR A O 1
ATOM 792 N N . GLU A 1 103 ? 5.009 8.963 -3.187 1.00 93.50 103 GLU A N 1
ATOM 793 C CA . GLU A 1 103 ? 3.690 9.498 -2.916 1.00 93.50 103 GLU A CA 1
ATOM 794 C C . GLU A 1 103 ? 3.185 8.976 -1.572 1.00 93.50 103 GLU A C 1
ATOM 796 O O . GLU A 1 103 ? 3.132 7.774 -1.320 1.00 93.50 103 GLU A O 1
ATOM 801 N N . ALA A 1 104 ? 2.849 9.911 -0.688 1.00 95.75 104 ALA A N 1
ATOM 802 C CA . ALA A 1 104 ? 2.187 9.633 0.574 1.00 95.75 104 ALA A CA 1
ATOM 803 C C . ALA A 1 104 ? 0.682 9.756 0.368 1.00 95.75 104 ALA A C 1
ATOM 805 O O . ALA A 1 104 ? 0.197 10.809 -0.056 1.00 95.75 104 ALA A O 1
ATOM 806 N N . ILE A 1 105 ? -0.053 8.697 0.683 1.00 96.69 105 ILE A N 1
ATOM 807 C CA . ILE A 1 105 ? -1.508 8.679 0.607 1.00 96.69 105 ILE A CA 1
ATOM 808 C C . ILE A 1 105 ? -2.050 8.696 2.024 1.00 96.69 105 ILE A C 1
ATOM 810 O O . ILE A 1 105 ? -1.781 7.805 2.829 1.00 96.69 105 ILE A O 1
ATOM 814 N N . PHE A 1 106 ? -2.832 9.724 2.304 1.00 96.12 106 PHE A N 1
ATOM 815 C CA . PHE A 1 106 ? -3.495 9.941 3.571 1.00 96.12 106 PHE A CA 1
ATOM 816 C C . PHE A 1 106 ? -5.000 9.768 3.420 1.00 96.12 106 PHE A C 1
ATOM 818 O O . PHE A 1 106 ? -5.562 10.122 2.381 1.00 96.12 106 PHE A O 1
ATOM 825 N N . CYS A 1 107 ? -5.662 9.320 4.479 1.00 94.62 107 CYS A N 1
ATOM 826 C CA . CYS A 1 107 ? -7.114 9.268 4.558 1.00 94.62 107 CYS A CA 1
ATOM 827 C C . CYS A 1 107 ? -7.637 9.941 5.830 1.00 94.62 107 CYS A C 1
ATOM 829 O O . CYS A 1 107 ? -6.919 10.120 6.816 1.00 94.62 107 CYS A O 1
ATOM 831 N N . LYS A 1 108 ? -8.909 10.327 5.796 1.00 92.75 108 LYS A N 1
ATOM 832 C CA . LYS A 1 108 ? -9.707 10.674 6.974 1.00 92.75 108 LYS A CA 1
ATOM 833 C C . LYS A 1 108 ? -11.187 10.402 6.690 1.00 92.75 108 LYS A C 1
ATOM 835 O O . LYS A 1 108 ? -11.574 10.420 5.517 1.00 92.75 108 LYS A O 1
ATOM 840 N N . PRO A 1 109 ? -12.032 10.234 7.718 1.00 91.88 109 PRO A N 1
ATOM 841 C CA . PRO A 1 109 ? -13.471 10.137 7.516 1.00 91.88 109 PRO A CA 1
ATOM 842 C C . PRO A 1 109 ? -14.026 11.364 6.780 1.00 91.88 109 PRO A C 1
ATOM 844 O O . PRO A 1 109 ? -13.717 12.512 7.115 1.00 91.88 109 PRO A O 1
ATOM 847 N N . ALA A 1 110 ? -14.832 11.128 5.744 1.00 90.94 110 ALA A N 1
ATOM 848 C CA . ALA A 1 110 ? -15.361 12.192 4.888 1.00 90.94 110 ALA A CA 1
ATOM 849 C C . ALA A 1 110 ? -16.399 13.077 5.601 1.00 90.94 110 ALA A C 1
ATOM 851 O O . ALA A 1 110 ? -16.597 14.228 5.219 1.00 90.94 110 ALA A O 1
ATOM 852 N N . ASP A 1 111 ? -17.037 12.558 6.650 1.00 88.19 111 ASP A N 1
ATOM 853 C CA . ASP A 1 111 ? -17.970 13.288 7.514 1.00 88.19 111 ASP A CA 1
ATOM 854 C C . ASP A 1 111 ? -17.263 14.206 8.531 1.00 88.19 111 ASP A C 1
ATOM 856 O O . ASP A 1 111 ? -17.921 14.921 9.285 1.00 88.19 111 ASP A O 1
ATOM 860 N N . GLY A 1 112 ? -15.924 14.204 8.554 1.00 84.38 112 GLY A N 1
ATOM 861 C CA . GLY A 1 112 ? -15.120 14.950 9.519 1.00 84.38 112 GLY A CA 1
ATOM 862 C C . GLY A 1 112 ? -15.089 14.324 10.913 1.00 84.38 112 GLY A C 1
ATOM 863 O O . GLY A 1 112 ? -14.515 14.928 11.822 1.00 84.38 112 GLY A O 1
ATOM 864 N N . SER A 1 113 ? -15.669 13.133 11.096 1.00 84.81 113 SER A N 1
ATOM 865 C CA . SER A 1 113 ? -15.512 12.389 12.341 1.00 84.81 113 SER A CA 1
ATOM 866 C C . SER A 1 113 ? -14.037 12.022 12.569 1.00 84.81 113 SER A C 1
ATOM 868 O O . SER A 1 113 ? -13.258 11.888 11.618 1.00 84.81 113 SER A O 1
ATOM 870 N N . PRO A 1 114 ? -13.606 11.879 13.832 1.00 80.69 114 PRO A N 1
ATOM 871 C CA . PRO A 1 114 ? -12.262 11.412 14.124 1.00 80.69 114 PRO A CA 1
ATOM 872 C C . PRO A 1 114 ? -12.020 10.003 13.556 1.00 80.69 114 PRO A C 1
ATOM 874 O O . PRO A 1 114 ? -12.891 9.135 13.693 1.00 80.69 114 PRO A O 1
ATOM 877 N N . PRO A 1 115 ? -10.842 9.729 12.969 1.00 78.31 115 PRO A N 1
ATOM 878 C CA . PRO A 1 115 ? -10.515 8.392 12.498 1.00 78.31 115 PRO A CA 1
ATOM 879 C C . PRO A 1 115 ? -10.538 7.381 13.651 1.00 78.31 115 PRO A C 1
ATOM 881 O O . PRO A 1 115 ? -10.255 7.713 14.803 1.00 78.31 115 PRO A O 1
ATOM 884 N N . GLU A 1 116 ? -10.896 6.136 13.330 1.00 76.62 116 GLU A N 1
ATOM 885 C CA . GLU A 1 116 ? -10.819 4.986 14.247 1.00 76.62 116 GLU A CA 1
ATOM 886 C C . GLU A 1 116 ? -11.501 5.199 15.607 1.00 76.62 116 GLU A C 1
ATOM 888 O O . GLU A 1 116 ? -11.028 4.741 16.644 1.00 76.62 116 GLU A O 1
ATOM 893 N N . GLY A 1 117 ? -12.636 5.902 15.610 1.00 74.19 117 GLY A N 1
ATOM 894 C CA . GLY A 1 117 ? -13.415 6.138 16.828 1.00 74.19 117 GLY A CA 1
ATOM 895 C C . GLY A 1 117 ? -12.790 7.165 17.775 1.00 74.19 117 GLY A C 1
ATOM 896 O O . GLY A 1 117 ? -13.131 7.185 18.955 1.00 74.19 117 GLY A O 1
ATOM 897 N N . GLY A 1 118 ? -11.889 8.018 17.278 1.00 80.44 118 GLY A N 1
ATOM 898 C CA . GLY A 1 118 ? -11.284 9.102 18.057 1.00 80.44 118 GLY A CA 1
ATOM 899 C C . GLY A 1 118 ? -10.003 8.737 18.783 1.00 80.44 118 GLY A C 1
ATOM 900 O O . GLY A 1 118 ? -9.566 9.501 19.643 1.00 80.44 118 GLY A O 1
ATOM 901 N N . ILE A 1 119 ? -9.379 7.613 18.433 1.00 83.94 119 ILE A N 1
ATOM 902 C CA . ILE A 1 119 ? -8.066 7.257 18.964 1.00 83.94 119 ILE A CA 1
ATOM 903 C C . ILE A 1 119 ? -7.015 8.188 18.334 1.00 83.94 119 ILE A C 1
ATOM 905 O O . ILE A 1 119 ? -6.860 8.200 17.111 1.00 83.94 119 ILE A O 1
ATOM 909 N N . PRO A 1 120 ? -6.275 8.981 19.131 1.00 86.12 120 PRO A N 1
ATOM 910 C CA . PRO A 1 120 ? -5.198 9.805 18.604 1.00 86.12 120 PRO A CA 1
ATOM 911 C C . PRO A 1 120 ? -4.001 8.923 18.242 1.00 86.12 120 PRO A C 1
ATOM 913 O O . PRO A 1 120 ? -3.500 8.184 19.089 1.00 86.12 120 PRO A O 1
ATOM 916 N N . TYR A 1 121 ? -3.506 9.046 17.013 1.00 89.31 121 TYR A N 1
ATOM 917 C CA . TYR A 1 121 ? -2.323 8.329 16.539 1.00 89.31 121 TYR A CA 1
ATOM 918 C C . TYR A 1 121 ? -1.135 9.264 16.321 1.00 89.31 121 TYR A C 1
ATOM 920 O O . TYR A 1 121 ? -1.276 10.437 15.976 1.00 89.31 121 TYR A O 1
ATOM 928 N N . GLU A 1 122 ? 0.058 8.717 16.509 1.00 92.62 122 GLU A N 1
ATOM 929 C CA . GLU A 1 122 ? 1.323 9.319 16.122 1.00 92.62 122 GLU A CA 1
ATOM 930 C C . GLU A 1 122 ? 1.997 8.466 15.059 1.00 92.62 122 GLU A C 1
ATOM 932 O O . GLU A 1 122 ? 2.208 7.272 15.265 1.00 92.62 122 GLU A O 1
ATOM 937 N N . LEU A 1 123 ? 2.388 9.097 13.954 1.00 95.62 123 LEU A N 1
ATOM 938 C CA . LEU A 1 123 ? 3.197 8.440 12.940 1.00 95.62 123 LEU A CA 1
ATOM 939 C C . LEU A 1 123 ? 4.634 8.265 13.455 1.00 95.62 123 LEU A C 1
ATOM 941 O O . LEU A 1 123 ? 5.315 9.245 13.768 1.00 95.62 123 LEU A O 1
ATOM 945 N N . LYS A 1 124 ? 5.096 7.018 13.526 1.00 95.50 124 LYS A N 1
ATOM 946 C CA . LYS A 1 124 ? 6.484 6.637 13.809 1.00 95.50 124 LYS A CA 1
ATOM 947 C C . LYS A 1 124 ? 7.091 5.970 12.584 1.00 95.50 124 LYS A C 1
ATOM 949 O O . LYS A 1 124 ? 6.407 5.230 11.887 1.00 95.50 124 LYS A O 1
ATOM 954 N N . ILE A 1 125 ? 8.365 6.248 12.330 1.00 94.94 125 ILE A N 1
ATOM 955 C CA . ILE A 1 125 ? 9.089 5.738 11.165 1.00 94.94 125 ILE A CA 1
ATOM 956 C C . ILE A 1 125 ? 10.373 5.089 11.661 1.00 94.94 125 ILE A C 1
ATOM 958 O O . ILE A 1 125 ? 11.121 5.693 12.430 1.00 94.94 125 ILE A O 1
ATOM 962 N N . GLU A 1 126 ? 10.603 3.853 11.242 1.00 92.94 126 GLU A N 1
ATOM 963 C CA . GLU A 1 126 ? 11.668 2.993 11.740 1.00 92.94 126 GLU A CA 1
ATOM 964 C C . GLU A 1 126 ? 12.494 2.431 10.594 1.00 92.94 126 GLU A C 1
ATOM 966 O O . GLU A 1 126 ? 11.964 1.742 9.727 1.00 92.94 126 GLU A O 1
ATOM 971 N N . LYS A 1 127 ? 13.808 2.655 10.630 1.00 90.69 127 LYS A N 1
ATOM 972 C CA . LYS A 1 127 ? 14.715 2.144 9.596 1.00 90.69 127 LYS A CA 1
ATOM 973 C C . LYS A 1 127 ? 15.003 0.667 9.780 1.00 90.69 127 LYS A C 1
ATOM 975 O O . LYS A 1 127 ? 15.274 0.244 10.898 1.00 90.69 127 LYS A O 1
ATOM 980 N N . SER A 1 128 ? 15.011 -0.102 8.710 1.00 89.19 128 SER A N 1
ATOM 981 C CA . SER A 1 128 ? 15.354 -1.522 8.696 1.00 89.19 128 SER A CA 1
ATOM 982 C C . SER A 1 128 ? 16.174 -1.848 7.447 1.00 89.19 128 SER A C 1
ATOM 984 O O . SER A 1 128 ? 16.418 -0.997 6.587 1.00 89.19 128 SER A O 1
ATOM 986 N N . VAL A 1 129 ? 16.651 -3.084 7.363 1.00 81.06 129 VAL A N 1
ATOM 987 C CA . VAL A 1 129 ? 17.403 -3.590 6.218 1.00 81.06 129 VAL A CA 1
ATOM 988 C C . VAL A 1 129 ? 16.825 -4.933 5.816 1.00 81.06 129 VAL A C 1
ATOM 990 O O . VAL A 1 129 ? 16.609 -5.811 6.649 1.00 81.06 129 VAL A O 1
ATOM 993 N N . MET A 1 130 ? 16.631 -5.101 4.517 1.00 77.50 130 MET A N 1
ATOM 994 C CA . MET A 1 130 ? 16.337 -6.374 3.895 1.00 77.50 130 MET A CA 1
ATOM 995 C C . MET A 1 130 ? 17.596 -6.927 3.227 1.00 77.50 130 MET A C 1
ATOM 997 O O . MET A 1 130 ? 18.297 -6.221 2.499 1.00 77.50 130 MET A O 1
ATOM 1001 N N . GLN A 1 131 ? 17.857 -8.214 3.443 1.00 74.00 131 GLN A N 1
ATOM 1002 C CA . GLN A 1 131 ? 18.951 -8.937 2.798 1.00 74.00 131 GLN A CA 1
ATOM 1003 C C . GLN A 1 131 ? 18.403 -10.130 2.030 1.00 74.00 131 GLN A C 1
ATOM 1005 O O . GLN A 1 131 ? 17.723 -10.971 2.611 1.00 74.00 131 GLN A O 1
ATOM 1010 N N . ILE A 1 132 ? 18.737 -10.252 0.748 1.00 70.06 132 ILE A N 1
ATOM 1011 C CA . ILE A 1 132 ? 18.413 -11.455 -0.021 1.00 70.06 132 ILE A CA 1
ATOM 1012 C C . ILE A 1 132 ? 19.474 -12.516 0.261 1.00 70.06 132 ILE A C 1
ATOM 1014 O O . ILE A 1 132 ? 20.660 -12.303 0.011 1.00 70.06 132 ILE A O 1
ATOM 1018 N N . GLN A 1 133 ? 19.055 -13.670 0.774 1.00 63.12 133 GLN A N 1
ATOM 1019 C CA . GLN A 1 133 ? 19.940 -14.796 1.060 1.00 63.12 133 GLN A CA 1
ATOM 1020 C C . GLN A 1 133 ? 19.709 -15.919 0.051 1.00 63.12 133 GLN A C 1
ATOM 1022 O O . GLN A 1 133 ? 18.569 -16.260 -0.255 1.00 63.12 133 GLN A O 1
ATOM 1027 N N . ALA A 1 134 ? 20.792 -16.513 -0.457 1.00 58.06 134 ALA A N 1
ATOM 1028 C CA . ALA A 1 134 ? 20.722 -17.727 -1.262 1.00 58.06 134 ALA A CA 1
ATOM 1029 C C . ALA A 1 134 ? 20.722 -18.964 -0.357 1.00 58.06 134 ALA A C 1
ATOM 1031 O O . ALA A 1 134 ? 21.662 -19.193 0.404 1.00 58.06 134 ALA A O 1
ATOM 1032 N N . ILE A 1 135 ? 19.684 -19.782 -0.480 1.00 54.31 135 ILE A N 1
ATOM 1033 C CA . ILE A 1 135 ? 19.577 -21.102 0.129 1.00 54.31 135 ILE A CA 1
ATOM 1034 C C . ILE A 1 135 ? 19.979 -22.120 -0.944 1.00 54.31 135 ILE A C 1
ATOM 1036 O O . ILE A 1 135 ? 19.251 -22.355 -1.909 1.00 54.31 135 ILE A O 1
ATOM 1040 N N . ASN A 1 136 ? 21.165 -22.710 -0.791 1.00 48.84 136 ASN A N 1
ATOM 1041 C CA . ASN A 1 136 ? 21.629 -23.794 -1.654 1.00 48.84 136 ASN A CA 1
ATOM 1042 C C . ASN A 1 136 ? 21.183 -25.140 -1.069 1.00 48.84 136 ASN A C 1
ATOM 1044 O O . ASN A 1 136 ? 21.760 -25.608 -0.087 1.00 48.84 136 ASN A O 1
ATOM 1048 N N . TYR A 1 137 ? 20.202 -25.792 -1.694 1.00 39.22 137 TYR A N 1
ATOM 1049 C CA . TYR A 1 137 ? 19.895 -27.194 -1.413 1.00 39.22 137 TYR A CA 1
ATOM 1050 C C . TYR A 1 137 ? 20.806 -28.103 -2.248 1.00 39.22 137 TYR A C 1
ATOM 1052 O O . TYR A 1 137 ? 20.507 -28.418 -3.393 1.00 39.22 137 TYR A O 1
ATOM 1060 N N . GLY A 1 138 ? 21.913 -28.555 -1.654 1.00 36.50 138 GLY A N 1
ATOM 1061 C CA . GLY A 1 138 ? 22.706 -29.675 -2.172 1.00 36.50 138 GLY A CA 1
ATOM 1062 C C . GLY A 1 138 ? 23.604 -29.369 -3.381 1.00 36.50 138 GLY A C 1
ATOM 1063 O O . GLY A 1 138 ? 23.295 -28.595 -4.278 1.00 36.50 138 GLY A O 1
ATOM 1064 N N . VAL A 1 139 ? 24.761 -30.030 -3.411 1.00 37.06 139 VAL A N 1
ATOM 1065 C CA . VAL A 1 139 ? 25.868 -29.787 -4.358 1.00 37.06 139 VAL A CA 1
ATOM 1066 C C . VAL A 1 139 ? 25.574 -30.298 -5.786 1.00 37.06 139 VAL A C 1
ATOM 1068 O O . VAL A 1 139 ? 26.378 -30.093 -6.688 1.00 37.06 139 VAL A O 1
ATOM 1071 N N . ILE A 1 140 ? 24.425 -30.944 -6.031 1.00 41.75 140 ILE A N 1
ATOM 1072 C CA . ILE A 1 140 ? 24.227 -31.782 -7.230 1.00 41.75 140 ILE A CA 1
ATOM 1073 C C . ILE A 1 140 ? 23.211 -31.211 -8.246 1.00 41.75 140 ILE A C 1
ATOM 1075 O O . ILE A 1 140 ? 23.295 -31.569 -9.416 1.00 41.75 140 ILE A O 1
ATOM 1079 N N . THR A 1 141 ? 22.308 -30.285 -7.888 1.00 37.59 141 THR A N 1
ATOM 1080 C CA . THR A 1 141 ? 21.241 -29.828 -8.821 1.00 37.59 141 THR A CA 1
ATOM 1081 C C . THR A 1 141 ? 21.278 -28.355 -9.239 1.00 37.59 141 THR A C 1
ATOM 1083 O O . THR A 1 141 ? 20.472 -27.956 -10.074 1.00 37.59 141 THR A O 1
ATOM 1086 N N . GLY A 1 142 ? 22.209 -27.533 -8.743 1.00 38.50 142 GLY A N 1
ATOM 1087 C CA . GLY A 1 142 ? 22.425 -26.166 -9.257 1.00 38.50 142 GLY A CA 1
ATOM 1088 C C . GLY A 1 142 ? 21.240 -25.189 -9.125 1.00 38.50 142 GLY A C 1
ATOM 1089 O O . GLY A 1 142 ? 21.316 -24.083 -9.655 1.00 38.50 142 GLY A O 1
ATOM 1090 N N . GLN A 1 143 ? 20.166 -25.561 -8.424 1.00 41.38 143 GLN A N 1
ATOM 1091 C CA . GLN A 1 143 ? 19.014 -24.703 -8.140 1.00 41.38 143 GLN A CA 1
ATOM 1092 C C . GLN A 1 143 ? 19.183 -24.079 -6.750 1.00 41.38 143 GLN A C 1
ATOM 1094 O O . GLN A 1 143 ? 18.860 -24.691 -5.734 1.00 41.38 143 GLN A O 1
ATOM 1099 N N . GLY A 1 144 ? 19.748 -22.873 -6.698 1.00 49.03 144 GLY A N 1
ATOM 1100 C CA . GLY A 1 144 ? 19.746 -22.051 -5.488 1.00 49.03 144 GLY A CA 1
ATOM 1101 C C . GLY A 1 144 ? 18.459 -21.234 -5.426 1.00 49.03 144 GLY A C 1
ATOM 1102 O O . GLY A 1 144 ? 18.160 -20.498 -6.364 1.00 49.03 144 GLY A O 1
ATOM 1103 N N . THR A 1 145 ? 17.695 -21.349 -4.342 1.00 53.66 145 THR A N 1
ATOM 1104 C CA . THR A 1 145 ? 16.517 -20.500 -4.095 1.00 53.66 145 THR A CA 1
ATOM 1105 C C . THR A 1 145 ? 16.940 -19.276 -3.295 1.00 53.66 145 THR A C 1
ATOM 1107 O O . THR A 1 145 ? 17.634 -19.433 -2.293 1.00 53.66 145 THR A O 1
ATOM 1110 N N . THR A 1 146 ? 16.533 -18.070 -3.688 1.00 60.22 146 THR A N 1
ATOM 1111 C CA . THR A 1 146 ? 16.756 -16.855 -2.890 1.00 60.22 146 THR A CA 1
ATOM 1112 C C . THR A 1 146 ? 15.499 -16.480 -2.108 1.00 60.22 146 THR A C 1
ATOM 1114 O O . THR A 1 146 ? 14.388 -16.623 -2.611 1.00 60.22 146 THR A O 1
ATOM 1117 N N . VAL A 1 147 ? 15.671 -16.039 -0.861 1.00 64.62 147 VAL A N 1
ATOM 1118 C CA . VAL A 1 147 ? 14.587 -15.552 0.008 1.00 64.62 147 VAL A CA 1
ATOM 1119 C C . VAL A 1 147 ? 15.072 -14.291 0.715 1.00 64.62 147 VAL A C 1
ATOM 1121 O O . VAL A 1 147 ? 16.229 -14.233 1.146 1.00 64.62 147 VAL A O 1
ATOM 1124 N N . ALA A 1 148 ? 14.216 -13.278 0.848 1.00 67.94 148 ALA A N 1
ATOM 1125 C CA . ALA A 1 148 ? 14.542 -12.135 1.693 1.00 67.94 148 ALA A CA 1
ATOM 1126 C C . ALA A 1 148 ? 14.515 -12.510 3.178 1.00 67.94 148 ALA A C 1
ATOM 1128 O O . ALA A 1 148 ? 13.538 -13.051 3.694 1.00 67.94 148 ALA A O 1
ATOM 1129 N N . ASN A 1 149 ? 15.574 -12.148 3.892 1.00 74.81 149 ASN A N 1
ATOM 1130 C CA . ASN A 1 149 ? 15.565 -12.116 5.338 1.00 74.81 149 ASN A CA 1
ATOM 1131 C C . ASN A 1 149 ? 14.800 -10.870 5.809 1.00 74.81 149 ASN A C 1
ATOM 1133 O O . ASN A 1 149 ? 15.296 -9.748 5.703 1.00 74.81 149 ASN A O 1
ATOM 1137 N N . THR A 1 150 ? 13.599 -11.092 6.340 1.00 76.56 150 THR A N 1
ATOM 1138 C CA . THR A 1 150 ? 12.708 -10.062 6.891 1.00 76.56 150 THR A CA 1
ATOM 1139 C C . THR A 1 150 ? 12.650 -10.096 8.424 1.00 76.56 150 THR A C 1
ATOM 1141 O O . THR A 1 150 ? 11.694 -9.593 9.014 1.00 76.56 150 THR A O 1
ATOM 1144 N N . SER A 1 151 ? 13.629 -10.709 9.104 1.00 84.06 151 SER A N 1
ATOM 1145 C CA . SER A 1 151 ? 13.572 -10.913 10.559 1.00 84.06 151 SER A CA 1
ATOM 1146 C C . SER A 1 151 ? 13.505 -9.605 11.346 1.00 84.06 151 SER A C 1
ATOM 1148 O O . SER A 1 151 ? 12.725 -9.510 12.289 1.00 84.06 151 SER A O 1
ATOM 1150 N N . ASP A 1 152 ? 14.284 -8.593 10.952 1.00 86.94 152 ASP A N 1
ATOM 1151 C CA . ASP A 1 152 ? 14.285 -7.278 11.612 1.00 86.94 152 ASP A CA 1
ATOM 1152 C C . ASP A 1 152 ? 12.939 -6.555 11.426 1.00 86.94 152 ASP A C 1
ATOM 1154 O O . ASP A 1 152 ? 12.372 -6.028 12.383 1.00 86.94 152 ASP A O 1
ATOM 1158 N N . ILE A 1 153 ? 12.365 -6.634 10.219 1.00 88.50 153 ILE A N 1
ATOM 1159 C CA . ILE A 1 153 ? 11.031 -6.102 9.902 1.00 88.50 153 ILE A CA 1
ATOM 1160 C C . ILE A 1 153 ? 9.982 -6.739 10.827 1.00 88.50 153 ILE A C 1
ATOM 1162 O O . ILE A 1 153 ? 9.216 -6.034 11.484 1.00 88.50 153 ILE A O 1
ATOM 1166 N N . ILE A 1 154 ? 9.980 -8.072 10.936 1.00 88.94 154 ILE A N 1
ATOM 1167 C CA . ILE A 1 154 ? 9.038 -8.814 11.788 1.00 88.94 154 ILE A CA 1
ATOM 1168 C C . ILE A 1 154 ? 9.225 -8.451 13.270 1.00 88.94 154 ILE A C 1
ATOM 1170 O O . ILE A 1 154 ? 8.238 -8.260 13.982 1.00 88.94 154 ILE A O 1
ATOM 1174 N N . GLN A 1 155 ? 10.468 -8.314 13.742 1.00 91.00 155 GLN A N 1
ATOM 1175 C CA . GLN A 1 155 ? 10.762 -7.918 15.123 1.00 91.00 155 GLN A CA 1
ATOM 1176 C C . GLN A 1 155 ? 10.243 -6.512 15.440 1.00 91.00 155 GLN A C 1
ATOM 1178 O O . GLN A 1 155 ? 9.616 -6.316 16.482 1.00 91.00 155 GLN A O 1
ATOM 1183 N N . LYS A 1 156 ? 10.434 -5.549 14.533 1.00 93.69 156 LYS A N 1
ATOM 1184 C CA . LYS A 1 156 ? 9.910 -4.184 14.685 1.00 93.69 156 LYS A CA 1
ATOM 1185 C C . LYS A 1 156 ? 8.387 -4.159 14.693 1.00 93.69 156 LYS A C 1
ATOM 1187 O O . LYS A 1 156 ? 7.802 -3.503 15.554 1.00 93.69 156 LYS A O 1
ATOM 1192 N N . ILE A 1 157 ? 7.739 -4.918 13.806 1.00 92.56 157 ILE A N 1
ATOM 1193 C CA . ILE A 1 157 ? 6.276 -5.064 13.815 1.00 92.56 157 ILE A CA 1
ATOM 1194 C C . ILE A 1 157 ? 5.808 -5.605 15.169 1.00 92.56 157 ILE A C 1
ATOM 1196 O O . ILE A 1 157 ? 4.924 -5.010 15.778 1.00 92.56 157 ILE A O 1
ATOM 1200 N N . ALA A 1 158 ? 6.431 -6.670 15.682 1.00 91.19 158 ALA A N 1
ATOM 1201 C CA . ALA A 1 158 ? 6.091 -7.241 16.986 1.00 91.19 158 ALA A CA 1
ATOM 1202 C C . ALA A 1 158 ? 6.315 -6.252 18.147 1.00 91.19 158 ALA A C 1
ATOM 1204 O O . ALA A 1 158 ? 5.504 -6.164 19.070 1.00 91.19 158 ALA A O 1
ATOM 1205 N N . GLN A 1 159 ? 7.396 -5.469 18.098 1.00 93.38 159 GLN A N 1
ATOM 1206 C CA . GLN A 1 159 ? 7.695 -4.453 19.104 1.00 93.38 159 GLN A CA 1
ATOM 1207 C C . GLN A 1 159 ? 6.607 -3.375 19.151 1.00 93.38 159 GLN A C 1
ATOM 1209 O O . GLN A 1 159 ? 6.134 -3.031 20.236 1.00 93.38 159 GLN A O 1
ATOM 1214 N N . TYR A 1 160 ? 6.204 -2.837 18.000 1.00 93.94 160 TYR A N 1
ATOM 1215 C CA . TYR A 1 160 ? 5.205 -1.771 17.937 1.00 93.94 160 TYR A CA 1
ATOM 1216 C C . TYR A 1 160 ? 3.784 -2.285 18.196 1.00 93.94 160 TYR A C 1
ATOM 1218 O O . TYR A 1 160 ? 3.042 -1.648 18.948 1.00 93.94 160 TYR A O 1
ATOM 1226 N N . SER A 1 161 ? 3.428 -3.465 17.684 1.00 91.25 161 SER A N 1
ATOM 1227 C CA . SER A 1 161 ? 2.114 -4.077 17.921 1.00 91.25 161 SER A CA 1
ATOM 1228 C C . SER A 1 161 ? 1.881 -4.429 19.391 1.00 91.25 161 SER A C 1
ATOM 1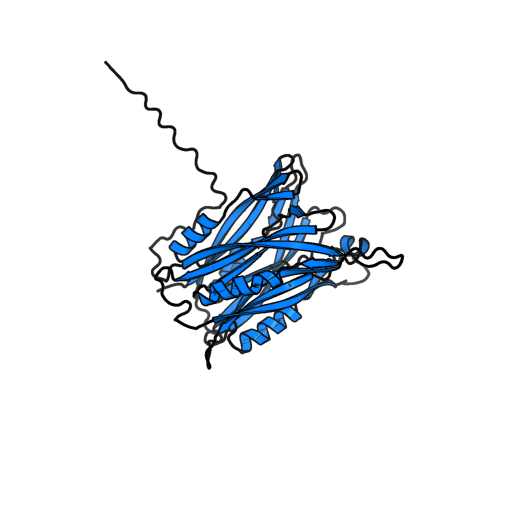230 O O . SER A 1 161 ? 0.765 -4.270 19.888 1.00 91.25 161 SER A O 1
ATOM 1232 N N . SER A 1 162 ? 2.942 -4.767 20.138 1.00 88.38 162 SER A N 1
ATOM 1233 C CA . SER A 1 162 ? 2.884 -4.979 21.595 1.00 88.38 162 SER A CA 1
ATOM 1234 C C . SER A 1 162 ? 2.511 -3.727 22.403 1.00 88.38 162 SER A C 1
ATOM 1236 O O . SER A 1 162 ? 2.319 -3.807 23.613 1.00 88.38 162 SER A O 1
ATOM 1238 N N . ARG A 1 163 ? 2.411 -2.563 21.750 1.00 90.25 163 ARG A N 1
ATOM 1239 C CA . ARG A 1 163 ? 1.997 -1.279 22.334 1.00 90.25 163 ARG A CA 1
ATOM 1240 C C . ARG A 1 163 ? 0.779 -0.687 21.613 1.00 90.25 163 ARG A C 1
ATOM 1242 O O . ARG A 1 163 ? 0.530 0.510 21.715 1.00 90.25 163 ARG A O 1
ATOM 1249 N N . GLY A 1 164 ? 0.064 -1.503 20.836 1.00 90.94 164 GLY A N 1
ATOM 1250 C CA . GLY A 1 164 ? -1.076 -1.083 20.018 1.00 90.94 164 GLY A CA 1
ATOM 1251 C C . GLY A 1 164 ? -0.697 -0.337 18.735 1.00 90.94 164 GLY A C 1
ATOM 1252 O O . GLY A 1 164 ? -1.580 0.156 18.037 1.00 90.94 164 GLY A O 1
ATOM 1253 N N . GLY A 1 165 ? 0.597 -0.232 18.416 1.00 93.19 165 GLY A N 1
ATOM 1254 C CA . GLY A 1 165 ? 1.065 0.363 17.171 1.00 93.19 165 GLY A CA 1
ATOM 1255 C C . GLY A 1 165 ? 0.655 -0.482 15.973 1.00 93.19 165 GLY A C 1
ATOM 1256 O O . GLY A 1 165 ? 0.815 -1.702 15.985 1.00 93.19 165 GLY A O 1
ATOM 1257 N N . ARG A 1 166 ? 0.135 0.175 14.940 1.00 94.69 166 ARG A N 1
ATOM 1258 C CA . ARG A 1 166 ? -0.312 -0.479 13.715 1.00 94.69 166 ARG A CA 1
ATOM 1259 C C . ARG A 1 166 ? 0.636 -0.190 12.574 1.00 94.69 166 ARG A C 1
ATOM 1261 O O . ARG A 1 166 ? 0.983 0.969 12.357 1.00 94.69 166 ARG A O 1
ATOM 1268 N N . LEU A 1 167 ? 1.061 -1.231 11.868 1.00 96.12 167 LEU A N 1
ATOM 1269 C CA . LEU A 1 167 ? 1.837 -1.075 10.643 1.00 96.12 167 LEU A CA 1
ATOM 1270 C C . LEU A 1 167 ? 0.987 -0.330 9.602 1.00 96.12 167 LEU A C 1
ATOM 1272 O O . LEU A 1 167 ? -0.213 -0.566 9.495 1.00 96.12 167 LEU A O 1
ATOM 1276 N N . VAL A 1 168 ? 1.619 0.582 8.872 1.00 95.75 168 VAL A N 1
ATOM 1277 C CA . VAL A 1 168 ? 1.031 1.314 7.745 1.00 95.75 168 VAL A CA 1
ATOM 1278 C C . VAL A 1 168 ? 1.574 0.739 6.446 1.00 95.75 168 VAL A C 1
ATOM 1280 O O . VAL A 1 168 ? 0.824 0.167 5.670 1.00 95.75 168 VAL A O 1
ATOM 1283 N N . CYS A 1 169 ? 2.886 0.838 6.243 1.00 94.94 169 CYS A N 1
ATOM 1284 C CA . CYS A 1 169 ? 3.571 0.292 5.079 1.00 94.94 169 CYS A CA 1
ATOM 1285 C C . CYS A 1 169 ? 5.028 -0.051 5.408 1.00 94.94 169 CYS A C 1
ATOM 1287 O O . CYS A 1 169 ? 5.583 0.394 6.423 1.00 94.94 169 CYS A O 1
ATOM 1289 N N . VAL A 1 170 ? 5.640 -0.841 4.529 1.00 92.44 170 VAL A N 1
ATOM 1290 C CA . VAL A 1 170 ? 7.079 -1.118 4.505 1.00 92.44 170 VAL A CA 1
ATOM 1291 C C . VAL A 1 170 ? 7.585 -0.682 3.142 1.00 92.44 170 VAL A C 1
ATOM 1293 O O . VAL A 1 170 ? 7.280 -1.332 2.148 1.00 92.44 170 VAL A O 1
ATOM 1296 N N . GLU A 1 171 ? 8.351 0.403 3.095 1.00 90.75 171 GLU A N 1
ATOM 1297 C CA . GLU A 1 171 ? 8.743 1.007 1.824 1.00 90.75 171 GLU A CA 1
ATOM 1298 C C . GLU A 1 171 ? 10.253 0.967 1.611 1.00 90.75 171 GLU A C 1
ATOM 1300 O O . GLU A 1 171 ? 11.044 1.124 2.542 1.00 90.75 171 GLU A O 1
ATOM 1305 N N . MET A 1 172 ? 10.668 0.788 0.359 1.00 83.44 172 MET A N 1
ATOM 1306 C CA . MET A 1 172 ? 12.068 0.883 -0.034 1.00 83.44 172 MET A CA 1
ATOM 1307 C C . MET A 1 172 ? 12.498 2.347 -0.075 1.00 83.44 172 MET A C 1
ATOM 1309 O O . MET A 1 172 ? 12.178 3.064 -1.018 1.00 83.44 172 MET A O 1
ATOM 1313 N N . THR A 1 173 ? 13.260 2.792 0.919 1.00 77.56 173 THR A N 1
ATOM 1314 C CA . THR A 1 173 ? 13.557 4.221 1.104 1.00 77.56 173 THR A CA 1
ATOM 1315 C C . THR A 1 173 ? 15.047 4.540 1.235 1.00 77.56 173 THR A C 1
ATOM 1317 O O . THR A 1 173 ? 15.411 5.717 1.199 1.00 77.56 173 THR A O 1
ATOM 1320 N N . GLY A 1 174 ? 15.940 3.544 1.359 1.00 63.28 174 GLY A N 1
ATOM 1321 C CA . GLY A 1 174 ? 17.347 3.801 1.691 1.00 63.28 174 GLY A CA 1
ATOM 1322 C C . GLY A 1 174 ? 18.360 2.731 1.269 1.00 63.28 174 GLY A C 1
ATOM 1323 O O . GLY A 1 174 ? 18.006 1.648 0.826 1.00 63.28 174 GLY A O 1
ATOM 1324 N N . CYS A 1 175 ? 19.643 3.098 1.381 1.00 58.72 175 CYS A N 1
ATOM 1325 C CA . CYS A 1 175 ? 20.877 2.347 1.101 1.00 58.72 175 CYS A CA 1
ATOM 1326 C C . CYS A 1 175 ? 20.758 1.056 0.280 1.00 58.72 175 CYS A C 1
ATOM 1328 O O . CYS A 1 175 ? 20.418 0.003 0.806 1.00 58.72 175 CYS A O 1
ATOM 1330 N N . TYR A 1 176 ? 21.174 1.130 -0.987 1.00 66.19 176 TYR A N 1
ATOM 1331 C CA . TYR A 1 176 ? 21.492 -0.048 -1.795 1.00 66.19 176 TYR A CA 1
ATOM 1332 C C . TYR A 1 176 ? 23.003 -0.301 -1.762 1.00 66.19 176 TYR A C 1
ATOM 1334 O O . TYR A 1 176 ? 23.780 0.586 -2.128 1.00 66.19 176 TYR A O 1
ATOM 1342 N N . SER A 1 177 ? 23.423 -1.500 -1.356 1.00 60.38 177 SER A N 1
ATOM 1343 C CA . SER A 1 177 ? 24.822 -1.947 -1.447 1.00 60.38 177 SER A CA 1
ATOM 1344 C C . SER A 1 177 ? 24.962 -3.027 -2.514 1.00 60.38 177 SER A C 1
ATOM 1346 O O . SER A 1 177 ? 24.582 -4.172 -2.297 1.00 60.38 177 SER A O 1
ATOM 1348 N N . SER A 1 178 ? 25.517 -2.698 -3.685 1.00 60.59 178 SER A N 1
ATOM 1349 C CA . SER A 1 178 ? 25.710 -3.698 -4.746 1.00 60.59 178 SER A CA 1
ATOM 1350 C C . SER A 1 178 ? 26.684 -4.800 -4.304 1.00 60.59 178 SER A C 1
ATOM 1352 O O . SER A 1 178 ? 27.837 -4.517 -3.974 1.00 60.59 178 SER A O 1
ATOM 1354 N N . GLN A 1 179 ? 26.256 -6.068 -4.344 1.00 55.53 179 GLN A N 1
ATOM 1355 C CA . GLN A 1 179 ? 27.107 -7.221 -4.007 1.00 55.53 179 GLN A CA 1
ATOM 1356 C C . GLN A 1 179 ? 27.996 -7.719 -5.169 1.00 55.53 179 GLN A C 1
ATOM 1358 O O . GLN A 1 179 ? 28.606 -8.783 -5.062 1.00 55.53 179 GLN A O 1
ATOM 1363 N N . GLY A 1 180 ? 28.132 -6.945 -6.253 1.00 55.53 180 GLY A N 1
ATOM 1364 C CA . GLY A 1 180 ? 28.987 -7.275 -7.399 1.00 55.53 180 GLY A CA 1
ATOM 1365 C C . GLY A 1 180 ? 28.307 -8.149 -8.464 1.00 55.53 180 GLY A C 1
ATOM 1366 O O . GLY A 1 180 ? 27.279 -8.782 -8.233 1.00 55.53 180 GLY A O 1
ATOM 1367 N N . PHE A 1 181 ? 28.890 -8.169 -9.666 1.00 54.38 181 PHE A N 1
ATOM 1368 C CA . PHE A 1 181 ? 28.296 -8.769 -10.872 1.00 54.38 181 PHE A CA 1
ATOM 1369 C C . PHE A 1 181 ? 28.029 -10.283 -10.761 1.00 54.38 181 PHE A C 1
ATOM 1371 O O . PHE A 1 181 ? 27.018 -10.772 -11.261 1.00 54.38 181 PHE A O 1
ATOM 1378 N N . SER A 1 182 ? 28.893 -11.028 -10.062 1.00 56.59 182 SER A N 1
ATOM 1379 C CA . SER A 1 182 ? 28.741 -12.477 -9.863 1.00 56.59 182 SER A CA 1
ATOM 1380 C C . SER A 1 182 ? 27.528 -12.848 -9.003 1.00 56.59 182 SER A C 1
ATOM 1382 O O . SER A 1 182 ? 26.879 -13.855 -9.274 1.00 56.59 182 SER A O 1
ATOM 1384 N N . ASN A 1 183 ? 27.204 -12.038 -7.991 1.00 59.88 183 ASN A N 1
ATOM 1385 C CA . ASN A 1 183 ? 26.051 -12.249 -7.114 1.00 59.88 183 ASN A CA 1
ATOM 1386 C C . ASN A 1 183 ? 24.743 -11.804 -7.780 1.00 59.88 183 ASN A C 1
ATOM 1388 O O . ASN A 1 183 ? 23.735 -12.496 -7.651 1.00 59.88 183 ASN A O 1
ATOM 1392 N N . ALA A 1 184 ? 24.785 -10.741 -8.592 1.00 58.66 184 ALA A N 1
ATOM 1393 C CA . ALA A 1 184 ? 23.653 -10.336 -9.425 1.00 58.66 184 ALA A CA 1
ATOM 1394 C C . ALA A 1 184 ? 23.243 -11.443 -10.416 1.00 58.66 184 ALA A C 1
ATOM 1396 O O . ALA A 1 184 ? 22.058 -11.731 -10.560 1.00 58.66 184 ALA A O 1
ATOM 1397 N N . MET A 1 185 ? 24.212 -12.137 -11.032 1.00 57.22 185 MET A N 1
ATOM 1398 C CA . MET A 1 185 ? 23.930 -13.307 -11.882 1.00 57.22 185 MET A CA 1
ATOM 1399 C C . MET A 1 185 ? 23.310 -14.493 -11.126 1.00 57.22 185 MET A C 1
ATOM 1401 O O . MET A 1 185 ? 22.688 -15.349 -11.746 1.00 57.22 185 MET A O 1
ATOM 1405 N N . ARG A 1 186 ? 23.469 -14.556 -9.800 1.00 56.28 186 ARG A N 1
ATOM 1406 C CA . ARG A 1 186 ? 22.863 -15.580 -8.935 1.00 56.28 186 ARG A CA 1
ATOM 1407 C C . ARG A 1 186 ? 21.514 -15.146 -8.347 1.00 56.28 186 ARG A C 1
ATOM 1409 O O . ARG A 1 186 ? 20.996 -15.839 -7.480 1.00 56.28 186 ARG A O 1
ATOM 1416 N N . GLY A 1 187 ? 20.964 -14.006 -8.778 1.00 53.03 187 GLY A N 1
ATOM 1417 C CA . GLY A 1 187 ? 19.694 -13.478 -8.266 1.00 53.03 187 GLY A CA 1
ATOM 1418 C C . GLY A 1 187 ? 19.771 -12.917 -6.841 1.00 53.03 187 GLY A C 1
ATOM 1419 O O . GLY A 1 187 ? 18.736 -12.716 -6.211 1.00 53.03 187 GLY A O 1
ATOM 1420 N N . ILE A 1 188 ? 20.979 -12.674 -6.318 1.00 58.31 188 ILE A N 1
ATOM 1421 C CA . ILE A 1 188 ? 21.201 -12.070 -4.999 1.00 58.31 188 ILE A CA 1
ATOM 1422 C C . ILE A 1 188 ? 21.307 -10.554 -5.190 1.00 58.31 188 ILE A C 1
ATOM 1424 O O . ILE A 1 188 ? 22.263 -10.072 -5.809 1.00 58.31 188 ILE A O 1
ATOM 1428 N N . SER A 1 189 ? 20.337 -9.795 -4.673 1.00 59.75 189 SER A N 1
ATOM 1429 C CA . SER A 1 189 ? 20.436 -8.333 -4.626 1.00 59.75 189 SER A CA 1
ATOM 1430 C C . SER A 1 189 ? 21.253 -7.863 -3.422 1.00 59.75 189 SER A C 1
ATOM 1432 O O . SER A 1 189 ? 21.510 -8.608 -2.478 1.00 59.75 189 SER A O 1
ATOM 1434 N N . GLY A 1 190 ? 21.658 -6.595 -3.471 1.00 62.25 190 GLY A N 1
ATOM 1435 C CA . GLY A 1 190 ? 22.269 -5.891 -2.350 1.00 62.25 190 GLY A CA 1
ATOM 1436 C C . GLY A 1 190 ? 21.444 -5.868 -1.070 1.00 62.25 190 GLY A C 1
ATOM 1437 O O . GLY A 1 190 ? 20.234 -6.088 -1.113 1.00 62.25 190 GLY A O 1
ATOM 1438 N N . ASP A 1 191 ? 22.101 -5.514 0.036 1.00 69.75 191 ASP A N 1
ATOM 1439 C CA . ASP A 1 191 ? 21.422 -5.030 1.239 1.00 69.75 191 ASP A CA 1
ATOM 1440 C C . ASP A 1 191 ? 20.597 -3.804 0.840 1.00 69.75 191 ASP A C 1
ATOM 1442 O O . ASP A 1 191 ? 21.109 -2.902 0.163 1.00 69.75 191 ASP A O 1
ATOM 1446 N N . MET A 1 192 ? 19.325 -3.817 1.221 1.00 76.50 192 MET A N 1
ATOM 1447 C CA . MET A 1 192 ? 18.332 -2.833 0.824 1.00 76.50 192 MET A CA 1
ATOM 1448 C C . MET A 1 192 ? 17.728 -2.198 2.068 1.00 76.50 192 MET A C 1
ATOM 1450 O O . MET A 1 192 ? 17.097 -2.879 2.872 1.00 76.50 192 MET A O 1
ATOM 1454 N N . GLY A 1 193 ? 17.934 -0.896 2.240 1.00 83.56 193 GLY A N 1
ATOM 1455 C CA . GLY A 1 193 ? 17.296 -0.138 3.307 1.00 83.56 193 GLY A CA 1
ATOM 1456 C C . GLY A 1 193 ? 15.803 0.031 3.042 1.00 83.56 193 GLY A C 1
ATOM 1457 O O . GLY A 1 193 ? 15.390 0.466 1.963 1.00 83.56 193 GLY A O 1
ATOM 1458 N N . VAL A 1 194 ? 15.004 -0.290 4.051 1.00 88.00 194 VAL A N 1
ATOM 1459 C CA . VAL A 1 194 ? 13.557 -0.078 4.048 1.00 88.00 194 VAL A CA 1
ATOM 1460 C C . VAL A 1 194 ? 13.171 0.715 5.285 1.00 88.00 194 VAL A C 1
ATOM 1462 O O . VAL A 1 194 ? 13.810 0.573 6.326 1.00 88.00 194 VAL A O 1
ATOM 1465 N N . ASP A 1 195 ? 12.114 1.509 5.198 1.00 92.00 195 ASP A N 1
ATOM 1466 C CA . ASP A 1 195 ? 11.545 2.188 6.355 1.00 92.00 195 ASP A CA 1
ATOM 1467 C C . ASP A 1 195 ? 10.132 1.660 6.619 1.00 92.00 195 ASP A C 1
ATOM 1469 O O . ASP A 1 195 ? 9.318 1.494 5.709 1.00 92.00 195 ASP A O 1
ATOM 1473 N N . LEU A 1 196 ? 9.859 1.366 7.888 1.00 94.25 196 LEU A N 1
ATOM 1474 C CA . LEU A 1 196 ? 8.569 0.900 8.372 1.00 94.25 196 LEU A CA 1
ATOM 1475 C C . LEU A 1 196 ? 7.815 2.077 8.974 1.00 94.25 196 LEU A C 1
ATOM 1477 O O . LEU A 1 196 ? 8.339 2.776 9.845 1.00 94.25 196 LEU A O 1
ATOM 1481 N N . PHE A 1 197 ? 6.571 2.256 8.552 1.00 96.62 197 PHE A N 1
ATOM 1482 C CA . PHE A 1 197 ? 5.698 3.321 9.027 1.00 96.62 197 PHE A CA 1
ATOM 1483 C C . PHE A 1 197 ? 4.663 2.729 9.982 1.00 96.62 197 PHE A C 1
ATOM 1485 O O . PHE A 1 197 ? 4.025 1.727 9.665 1.00 96.62 197 PHE A O 1
ATOM 1492 N N . PHE A 1 198 ? 4.482 3.346 11.148 1.00 96.50 198 PHE A N 1
ATOM 1493 C CA . PHE A 1 198 ? 3.558 2.888 12.182 1.00 96.50 198 PHE A CA 1
ATOM 1494 C C . PHE A 1 198 ? 2.643 4.011 12.656 1.00 96.50 198 PHE A C 1
ATOM 1496 O O . PHE A 1 198 ? 3.113 5.093 12.999 1.00 96.50 198 PHE A O 1
ATOM 1503 N N . ASN A 1 199 ? 1.352 3.721 12.786 1.00 94.56 199 ASN A N 1
ATOM 1504 C CA . ASN A 1 199 ? 0.412 4.544 13.537 1.00 94.56 199 ASN A CA 1
ATOM 1505 C C . ASN A 1 199 ? 0.387 4.052 14.989 1.00 94.56 199 ASN A C 1
ATOM 1507 O O . ASN A 1 199 ? -0.147 2.985 15.287 1.00 94.56 199 ASN A O 1
ATOM 1511 N N . VAL A 1 200 ? 0.967 4.825 15.908 1.00 93.88 200 VAL A N 1
ATOM 1512 C CA . VAL A 1 200 ? 1.079 4.467 17.330 1.00 93.88 200 VAL A CA 1
ATOM 1513 C C . VAL A 1 200 ? 0.037 5.220 18.156 1.00 93.88 200 VAL A C 1
ATOM 1515 O O . VAL A 1 200 ? 0.051 6.452 18.159 1.00 93.88 200 VAL A O 1
ATOM 1518 N N . PRO A 1 201 ? -0.871 4.526 18.858 1.00 92.75 201 PRO A N 1
ATOM 1519 C CA . PRO A 1 201 ? -1.936 5.174 19.609 1.00 92.75 201 PRO A CA 1
ATOM 1520 C C . PRO A 1 201 ? -1.383 5.903 20.841 1.00 92.75 201 PRO A C 1
ATOM 1522 O O . PRO A 1 201 ? -0.538 5.386 21.571 1.00 92.75 201 PRO A O 1
ATOM 1525 N N . ARG A 1 202 ? -1.895 7.105 21.111 1.00 89.25 202 ARG A N 1
ATOM 1526 C CA . ARG A 1 202 ? -1.556 7.932 22.281 1.00 89.25 202 ARG A CA 1
ATOM 1527 C C . ARG A 1 202 ? -2.595 7.776 23.388 1.00 89.25 202 ARG A C 1
ATOM 1529 O O . ARG A 1 202 ? -3.183 8.753 23.845 1.00 89.25 202 ARG A O 1
ATOM 1536 N N . MET A 1 203 ? -2.847 6.541 23.806 1.00 86.38 203 MET A N 1
ATOM 1537 C CA . MET A 1 203 ? -3.763 6.252 24.910 1.00 86.38 203 MET A CA 1
ATOM 1538 C C . MET A 1 203 ? -3.194 5.171 25.836 1.00 86.38 203 MET A C 1
ATOM 1540 O O . MET A 1 203 ? -2.433 4.330 25.365 1.00 86.38 203 MET A O 1
ATOM 1544 N N . PRO A 1 204 ? -3.554 5.161 27.135 1.00 82.94 204 PRO A N 1
ATOM 1545 C CA . PRO A 1 204 ? -2.990 4.207 28.093 1.00 82.94 204 PRO A CA 1
ATOM 1546 C C . PRO A 1 204 ? -3.292 2.735 27.782 1.00 82.94 204 PRO A C 1
ATOM 1548 O O . PRO A 1 204 ? -2.440 1.886 28.004 1.00 82.94 204 PRO A O 1
ATOM 1551 N N . ASN A 1 205 ? -4.489 2.441 27.260 1.00 86.06 205 ASN A N 1
ATOM 1552 C CA . ASN A 1 205 ? -4.963 1.080 26.989 1.00 86.06 205 ASN A CA 1
ATOM 1553 C C . ASN A 1 205 ? -5.455 0.970 25.538 1.00 86.06 205 ASN A C 1
ATOM 1555 O O . ASN A 1 205 ? -6.666 0.997 25.303 1.00 86.06 205 ASN A O 1
ATOM 1559 N N . PRO A 1 206 ? -4.546 0.936 24.552 1.00 89.50 206 PRO A N 1
ATOM 1560 C CA . PRO A 1 206 ? -4.939 0.863 23.157 1.00 89.50 206 PRO A CA 1
ATOM 1561 C C . PRO A 1 206 ? -5.471 -0.530 22.786 1.00 89.50 206 PRO A C 1
ATOM 1563 O O . PRO A 1 206 ? -5.089 -1.524 23.410 1.00 89.50 206 PRO A O 1
ATOM 1566 N N . PRO A 1 207 ? -6.305 -0.633 21.735 1.00 88.19 207 PRO A N 1
ATOM 1567 C CA . PRO A 1 207 ? -6.576 -1.909 21.090 1.00 88.19 207 PRO A CA 1
ATOM 1568 C C . PRO A 1 207 ? -5.271 -2.547 20.607 1.00 88.19 207 PRO A C 1
ATOM 1570 O O . PRO A 1 207 ? -4.392 -1.870 20.070 1.00 88.19 207 PRO A O 1
ATOM 1573 N N . MET A 1 208 ? -5.159 -3.857 20.797 1.00 91.19 208 MET A N 1
ATOM 1574 C CA . MET A 1 208 ? -3.978 -4.626 20.415 1.00 91.19 208 MET A CA 1
ATOM 1575 C C . MET A 1 208 ? -4.273 -5.404 19.142 1.00 91.19 208 MET A C 1
ATOM 1577 O O . MET A 1 208 ? -5.383 -5.908 18.964 1.00 91.19 208 MET A O 1
ATOM 1581 N N . TYR A 1 209 ? -3.266 -5.537 18.287 1.00 91.06 209 TYR A N 1
ATOM 1582 C CA . TYR A 1 209 ? -3.398 -6.211 17.002 1.00 91.06 209 TYR A CA 1
ATOM 1583 C C . TYR A 1 209 ? -2.379 -7.337 16.887 1.00 91.06 209 TYR A C 1
ATOM 1585 O O . TYR A 1 209 ? -1.211 -7.190 17.247 1.00 91.06 209 TYR A O 1
ATOM 1593 N N . THR A 1 210 ? -2.842 -8.470 16.379 1.00 92.31 210 THR A N 1
ATOM 1594 C CA . THR A 1 210 ? -2.012 -9.609 16.002 1.00 92.31 210 THR A CA 1
ATOM 1595 C C . THR A 1 210 ? -1.742 -9.533 14.510 1.00 92.31 210 THR A C 1
ATOM 1597 O O . THR A 1 210 ? -2.652 -9.238 13.737 1.00 92.31 210 THR A O 1
ATOM 1600 N N . TYR A 1 211 ? -0.504 -9.818 14.114 1.00 92.88 211 TYR A N 1
ATOM 1601 C CA . TYR A 1 211 ? -0.075 -9.790 12.722 1.00 92.88 211 TYR A CA 1
ATOM 1602 C C . TYR A 1 211 ? 0.230 -11.191 12.212 1.00 92.88 211 TYR A C 1
ATOM 1604 O O . TYR A 1 211 ? 0.801 -12.013 12.930 1.00 92.88 211 TYR A O 1
ATOM 1612 N N . GLN A 1 212 ? -0.095 -11.425 10.948 1.00 91.00 212 GLN A N 1
ATOM 1613 C CA . GLN A 1 212 ? 0.326 -12.596 10.200 1.00 91.00 212 GLN A CA 1
ATOM 1614 C C . GLN A 1 212 ? 1.087 -12.140 8.956 1.00 91.00 212 GLN A C 1
ATOM 1616 O O . GLN A 1 212 ? 0.585 -11.334 8.176 1.00 91.00 212 GLN A O 1
ATOM 1621 N N . ALA A 1 213 ? 2.300 -12.662 8.783 1.00 90.25 213 ALA A N 1
ATOM 1622 C CA . ALA A 1 213 ? 3.087 -12.486 7.570 1.00 90.25 213 ALA A CA 1
ATOM 1623 C C . ALA A 1 213 ? 2.976 -13.759 6.726 1.00 90.25 213 ALA A C 1
ATOM 1625 O O . ALA A 1 213 ? 3.250 -14.856 7.217 1.00 90.25 213 ALA A O 1
ATOM 1626 N N . VAL A 1 214 ? 2.552 -13.619 5.473 1.00 90.06 214 VAL A N 1
ATOM 1627 C CA . VAL A 1 214 ? 2.265 -14.745 4.577 1.00 90.06 214 VAL A CA 1
ATOM 1628 C C . VAL A 1 214 ? 3.086 -14.594 3.311 1.00 90.06 214 VAL A C 1
ATOM 1630 O O . VAL A 1 214 ? 2.984 -13.583 2.623 1.00 90.06 214 VAL A O 1
ATOM 1633 N N . SER A 1 215 ? 3.887 -15.603 2.982 1.00 88.06 215 SER A N 1
ATOM 1634 C CA . SER A 1 215 ? 4.647 -15.619 1.734 1.00 88.06 215 SER A CA 1
ATOM 1635 C C . SER A 1 215 ? 3.806 -16.193 0.598 1.00 88.06 215 SER A C 1
ATOM 1637 O O . SER A 1 215 ? 3.374 -17.343 0.661 1.00 88.06 215 SER A O 1
ATOM 1639 N N . VAL A 1 216 ? 3.594 -15.395 -0.444 1.00 89.75 216 VAL A N 1
ATOM 1640 C CA . VAL A 1 216 ? 2.869 -15.772 -1.660 1.00 89.75 216 VAL A CA 1
ATOM 1641 C C . VAL A 1 216 ? 3.838 -15.714 -2.845 1.00 89.75 216 VAL A C 1
ATOM 1643 O O . VAL A 1 216 ? 4.362 -14.633 -3.147 1.00 89.75 216 VAL A O 1
ATOM 1646 N N . PRO A 1 217 ? 4.111 -16.845 -3.519 1.00 89.69 217 PRO A N 1
ATOM 1647 C CA . PRO A 1 217 ? 4.953 -16.860 -4.706 1.00 89.69 217 PRO A CA 1
ATOM 1648 C C . PRO A 1 217 ? 4.213 -16.236 -5.893 1.00 89.69 217 PRO A C 1
ATOM 1650 O O . PRO A 1 217 ? 3.043 -16.521 -6.136 1.00 89.69 217 PRO A O 1
ATOM 1653 N N . ILE A 1 218 ? 4.914 -15.408 -6.659 1.00 90.94 218 ILE A N 1
ATOM 1654 C CA . ILE A 1 218 ? 4.415 -14.772 -7.875 1.00 90.94 218 ILE A CA 1
ATOM 1655 C C . ILE A 1 218 ? 5.256 -15.288 -9.034 1.00 90.94 218 ILE A C 1
ATOM 1657 O O . ILE A 1 218 ? 6.445 -14.980 -9.142 1.00 90.94 218 ILE A O 1
ATOM 1661 N N . VAL A 1 219 ? 4.633 -16.075 -9.907 1.00 91.19 219 VAL A N 1
ATOM 1662 C CA . VAL A 1 219 ? 5.269 -16.555 -11.134 1.00 91.19 219 VAL A CA 1
ATOM 1663 C C . VAL A 1 219 ? 5.035 -15.530 -12.232 1.00 91.19 219 VAL A C 1
ATOM 1665 O O . VAL A 1 219 ? 3.955 -14.955 -12.348 1.00 91.19 219 VAL A O 1
ATOM 1668 N N . PHE A 1 220 ? 6.043 -15.281 -13.057 1.00 89.75 220 PHE A N 1
ATOM 1669 C CA . PHE A 1 220 ? 5.913 -14.417 -14.218 1.00 89.75 220 PHE A CA 1
ATOM 1670 C C . PHE A 1 220 ? 6.684 -14.965 -15.414 1.00 89.75 220 PHE A C 1
ATOM 1672 O O . PHE A 1 220 ? 7.704 -15.647 -15.283 1.00 89.75 220 PHE A O 1
ATOM 1679 N N . ARG A 1 221 ? 6.172 -14.674 -16.609 1.00 89.69 221 ARG A N 1
ATOM 1680 C CA . ARG A 1 221 ? 6.725 -15.144 -17.880 1.00 89.69 221 ARG A CA 1
ATOM 1681 C C . ARG A 1 221 ? 7.015 -13.973 -18.792 1.00 89.69 221 ARG A C 1
ATOM 1683 O O . ARG A 1 221 ? 6.130 -13.173 -19.082 1.00 89.69 221 ARG A O 1
ATOM 1690 N N . ALA A 1 222 ? 8.249 -13.894 -19.260 1.00 87.38 222 ALA A N 1
ATOM 1691 C CA . ALA A 1 222 ? 8.635 -13.015 -20.343 1.00 87.38 222 ALA A CA 1
ATOM 1692 C C . ALA A 1 222 ? 8.227 -13.636 -21.687 1.00 87.38 222 ALA A C 1
ATOM 1694 O O . ALA A 1 222 ? 8.460 -14.810 -21.960 1.00 87.38 222 ALA A O 1
ATOM 1695 N N . HIS A 1 223 ? 7.647 -12.818 -22.550 1.00 86.00 223 HIS A N 1
ATOM 1696 C CA . HIS A 1 223 ? 7.303 -13.157 -23.921 1.00 86.00 223 HIS A CA 1
ATOM 1697 C C . HIS A 1 223 ? 8.178 -12.310 -24.832 1.00 86.00 223 HIS A C 1
ATOM 1699 O O . HIS A 1 223 ? 8.140 -11.075 -24.788 1.00 86.00 223 HIS A O 1
ATOM 1705 N N . VAL A 1 224 ? 9.001 -12.981 -25.633 1.00 78.25 224 VAL A N 1
ATOM 1706 C CA . VAL A 1 224 ? 9.930 -12.338 -26.563 1.00 78.25 224 VAL A CA 1
ATOM 1707 C C . VAL A 1 224 ? 9.357 -12.456 -27.973 1.00 78.25 224 VAL A C 1
ATOM 1709 O O . VAL A 1 224 ? 9.181 -13.554 -28.492 1.00 78.25 224 VAL A O 1
ATOM 1712 N N . GLY A 1 225 ? 9.050 -11.312 -28.584 1.00 72.62 225 GLY A N 1
ATOM 1713 C CA . GLY A 1 225 ? 8.500 -11.193 -29.935 1.00 72.62 225 GLY A CA 1
ATOM 1714 C C . GLY A 1 225 ? 8.736 -9.787 -30.497 1.00 72.62 225 GLY A C 1
ATOM 1715 O O . GLY A 1 225 ? 9.669 -9.106 -30.077 1.00 72.62 225 GLY A O 1
ATOM 1716 N N . LEU A 1 226 ? 7.875 -9.317 -31.411 1.00 67.62 226 LEU A N 1
ATOM 1717 C CA . LEU A 1 226 ? 7.937 -7.943 -31.954 1.00 67.62 226 LEU A CA 1
ATOM 1718 C C . LEU A 1 226 ? 7.873 -6.861 -30.860 1.00 67.62 226 LEU A C 1
ATOM 1720 O O . LEU A 1 226 ? 8.479 -5.799 -30.998 1.00 67.62 226 LEU A O 1
ATOM 1724 N N . ALA A 1 227 ? 7.167 -7.145 -29.766 1.00 72.69 227 ALA A N 1
ATOM 1725 C CA . ALA A 1 227 ? 7.190 -6.364 -28.540 1.00 72.69 227 ALA A CA 1
ATOM 1726 C C . ALA A 1 227 ? 7.434 -7.305 -27.357 1.00 72.69 227 ALA A C 1
ATOM 1728 O O . ALA A 1 227 ? 6.832 -8.374 -27.273 1.00 72.69 227 ALA A O 1
ATOM 1729 N N . THR A 1 228 ? 8.319 -6.9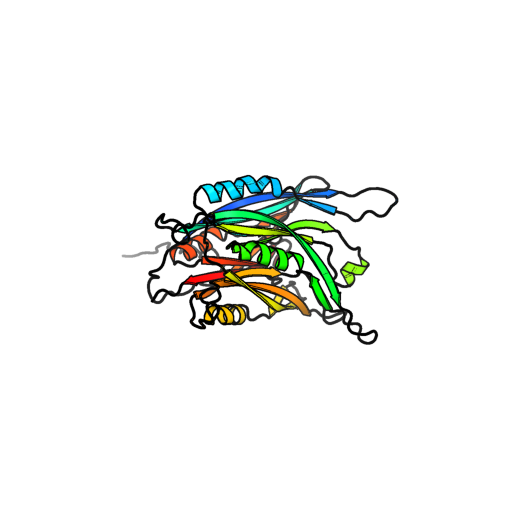07 -26.448 1.00 78.94 228 THR A N 1
ATOM 1730 C CA . THR A 1 228 ? 8.560 -7.630 -25.198 1.00 78.94 228 THR A CA 1
ATOM 1731 C C . THR A 1 228 ? 7.430 -7.346 -24.213 1.00 78.94 228 THR A C 1
ATOM 1733 O O . THR A 1 228 ? 7.143 -6.176 -23.924 1.00 78.94 228 THR A O 1
ATOM 1736 N N . SER A 1 229 ? 6.827 -8.398 -23.668 1.00 86.44 229 SER A N 1
ATOM 1737 C CA . SER A 1 229 ? 5.850 -8.305 -22.580 1.00 86.44 229 SER A CA 1
ATOM 1738 C C . SER A 1 229 ? 6.164 -9.307 -21.481 1.00 86.44 229 SER A C 1
ATOM 1740 O O . SER A 1 229 ? 6.730 -10.362 -21.739 1.00 86.44 229 SER A O 1
ATOM 1742 N N . VAL A 1 230 ? 5.780 -8.994 -20.254 1.00 88.56 230 VAL A N 1
ATOM 1743 C CA . VAL A 1 230 ? 5.849 -9.900 -19.108 1.00 88.56 230 VAL A CA 1
ATOM 1744 C C . VAL A 1 230 ? 4.431 -10.109 -18.613 1.00 88.56 230 VAL A C 1
ATOM 1746 O O . VAL A 1 230 ? 3.720 -9.124 -18.456 1.00 88.56 230 VAL A O 1
ATOM 1749 N N . THR A 1 231 ? 4.025 -11.358 -18.388 1.00 90.69 231 THR A N 1
ATOM 1750 C CA . THR A 1 231 ? 2.726 -11.728 -17.804 1.00 90.69 231 THR A CA 1
ATOM 1751 C C . THR A 1 231 ? 2.920 -12.315 -16.416 1.00 90.69 231 THR A C 1
ATOM 1753 O O . THR A 1 231 ? 3.874 -13.064 -16.210 1.00 90.69 231 THR A O 1
ATOM 1756 N N . VAL A 1 232 ? 2.011 -12.026 -15.487 1.00 92.62 232 VAL A N 1
ATOM 1757 C CA . VAL A 1 232 ? 2.031 -12.574 -14.124 1.00 92.62 232 VAL A CA 1
ATOM 1758 C C . VAL A 1 232 ? 0.974 -13.663 -13.961 1.00 92.62 232 VAL A C 1
ATOM 1760 O O . VAL A 1 232 ? -0.160 -13.514 -14.404 1.00 92.62 232 VAL A O 1
ATOM 1763 N N . GLU A 1 233 ? 1.356 -14.748 -13.296 1.00 91.62 233 GLU A N 1
ATOM 1764 C CA . GLU A 1 233 ? 0.516 -15.874 -12.897 1.00 91.62 233 GLU A CA 1
ATOM 1765 C C . GLU A 1 233 ? 0.448 -15.899 -11.360 1.00 91.62 233 GLU A C 1
ATOM 1767 O O . GLU A 1 233 ? 1.334 -16.429 -10.690 1.00 91.62 233 GLU A O 1
ATOM 1772 N N . CYS A 1 234 ? -0.585 -15.269 -10.794 1.00 93.44 234 CYS A N 1
ATOM 1773 C CA . CYS A 1 234 ? -0.868 -15.273 -9.357 1.00 93.44 234 CYS A CA 1
ATOM 1774 C C . CYS A 1 234 ? -2.362 -15.007 -9.111 1.00 93.44 234 CYS A C 1
ATOM 1776 O O . CYS A 1 234 ? -2.933 -14.086 -9.701 1.00 93.44 234 CYS A O 1
ATOM 1778 N N . ASP A 1 235 ? -2.990 -15.789 -8.229 1.00 95.19 235 ASP A N 1
ATOM 1779 C CA . ASP A 1 235 ? -4.368 -15.557 -7.783 1.00 95.19 235 ASP A CA 1
ATOM 1780 C C . ASP A 1 235 ? -4.402 -14.566 -6.610 1.00 95.19 235 ASP A C 1
ATOM 1782 O O . ASP A 1 235 ? -4.627 -14.917 -5.449 1.00 95.19 235 ASP A O 1
ATOM 1786 N N . PHE A 1 236 ? -4.145 -13.293 -6.922 1.00 96.56 236 PHE A N 1
ATOM 1787 C CA . PHE A 1 236 ? -4.137 -12.222 -5.925 1.00 96.56 236 PHE A CA 1
ATOM 1788 C C . PHE A 1 236 ? -5.465 -12.127 -5.162 1.00 96.56 236 PHE A C 1
ATOM 1790 O O . PHE A 1 236 ? -5.461 -11.923 -3.949 1.00 96.56 236 PHE A O 1
ATOM 1797 N N . MET A 1 237 ? -6.598 -12.286 -5.855 1.00 96.69 237 MET A N 1
ATOM 1798 C CA . MET A 1 237 ? -7.917 -12.182 -5.230 1.00 96.69 237 MET A CA 1
ATOM 1799 C C . MET A 1 237 ? -8.201 -13.372 -4.314 1.00 96.69 237 MET A C 1
ATOM 1801 O O . MET A 1 237 ? -8.699 -13.168 -3.211 1.00 96.69 237 MET A O 1
ATOM 1805 N N . GLY A 1 238 ? -7.857 -14.597 -4.720 1.00 97.06 238 GLY A N 1
ATOM 1806 C CA . GLY A 1 238 ? -8.018 -15.781 -3.879 1.00 97.06 238 GLY A CA 1
ATOM 1807 C C . GLY A 1 238 ? -7.217 -15.681 -2.583 1.00 97.06 238 GLY A C 1
ATOM 1808 O O . GLY A 1 238 ? -7.768 -15.910 -1.503 1.00 97.06 238 GLY A O 1
ATOM 1809 N N . HIS A 1 239 ? -5.951 -15.253 -2.663 1.00 96.31 239 HIS A N 1
ATOM 1810 C CA . HIS A 1 239 ? -5.129 -15.004 -1.475 1.00 96.31 239 HIS A CA 1
ATOM 1811 C C . HIS A 1 239 ? -5.709 -13.897 -0.592 1.00 96.31 239 HIS A C 1
ATOM 1813 O O . HIS A 1 239 ? -5.806 -14.074 0.620 1.00 96.31 239 HIS A O 1
ATOM 1819 N N . PHE A 1 240 ? -6.143 -12.784 -1.184 1.00 97.69 240 PHE A N 1
ATOM 1820 C CA . PHE A 1 240 ? -6.731 -11.673 -0.444 1.00 97.69 240 PHE A CA 1
ATOM 1821 C C . PHE A 1 240 ? -8.022 -12.086 0.280 1.00 97.69 240 PHE A C 1
ATOM 1823 O O . PHE A 1 240 ? -8.126 -11.966 1.503 1.00 97.69 240 PHE A O 1
ATOM 1830 N N . ALA A 1 241 ? -8.980 -12.648 -0.457 1.00 96.81 241 ALA A N 1
ATOM 1831 C CA . ALA A 1 241 ? -10.282 -13.048 0.061 1.00 96.81 241 ALA A CA 1
ATOM 1832 C C . ALA A 1 241 ? -10.182 -14.149 1.128 1.00 96.81 241 ALA A C 1
ATOM 1834 O O . ALA A 1 241 ? -10.964 -14.145 2.079 1.00 96.81 241 ALA A O 1
ATOM 1835 N N . HIS A 1 242 ? -9.214 -15.067 1.017 1.00 96.19 242 HIS A N 1
ATOM 1836 C CA . HIS A 1 242 ? -8.998 -16.128 2.004 1.00 96.19 242 HIS A CA 1
ATOM 1837 C C . HIS A 1 242 ? -8.840 -15.584 3.432 1.00 96.19 242 HIS A C 1
ATOM 1839 O O . HIS A 1 242 ? -9.457 -16.110 4.362 1.00 96.19 242 HIS A O 1
ATOM 1845 N N . TYR A 1 243 ? -8.053 -14.518 3.599 1.00 96.62 243 TYR A N 1
ATOM 1846 C CA . TYR A 1 243 ? -7.789 -13.905 4.901 1.00 96.62 243 TYR A CA 1
ATOM 1847 C C . TYR A 1 243 ? -8.913 -12.963 5.345 1.00 96.62 243 TYR A C 1
ATOM 1849 O O . TYR A 1 243 ? -9.304 -12.996 6.516 1.00 96.62 243 TYR A O 1
ATOM 1857 N N . LEU A 1 244 ? -9.507 -12.197 4.422 1.00 96.81 244 LEU A N 1
ATOM 1858 C CA . LEU A 1 244 ? -10.663 -11.347 4.744 1.00 96.81 244 LEU A CA 1
ATOM 1859 C C . LEU A 1 244 ? -11.849 -12.166 5.279 1.00 96.81 244 LEU A C 1
ATOM 1861 O O . LEU A 1 244 ? -12.479 -11.786 6.271 1.00 96.81 244 LEU A O 1
ATOM 1865 N N . ASN A 1 245 ? -12.090 -13.343 4.691 1.00 96.50 245 ASN A N 1
ATOM 1866 C CA . ASN A 1 245 ? -13.136 -14.275 5.120 1.00 96.50 245 ASN A CA 1
ATOM 1867 C C . ASN A 1 245 ? -12.912 -14.852 6.526 1.00 96.50 245 ASN A C 1
ATOM 1869 O O . ASN A 1 245 ? -13.839 -15.395 7.114 1.00 96.50 245 ASN A O 1
ATOM 1873 N N . GLN A 1 246 ? -11.705 -14.718 7.075 1.00 95.31 246 GLN A N 1
ATOM 1874 C CA . GLN A 1 246 ? -11.352 -15.115 8.440 1.00 95.31 246 GLN A CA 1
ATOM 1875 C C . GLN A 1 246 ? -11.273 -13.911 9.397 1.00 95.31 246 GLN A C 1
ATOM 1877 O O . GLN A 1 246 ? -10.798 -14.037 10.531 1.00 95.31 246 G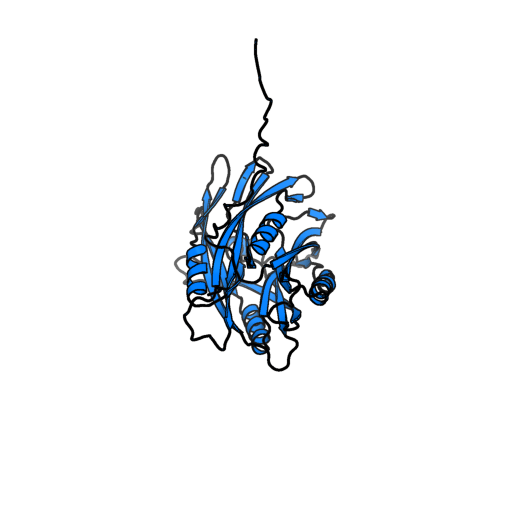LN A O 1
ATOM 1882 N N . GLY A 1 247 ? -11.706 -12.731 8.945 1.00 95.50 247 GLY A N 1
ATOM 1883 C CA . GLY A 1 247 ? -11.732 -11.499 9.730 1.00 95.50 247 GLY A CA 1
ATOM 1884 C C . GLY A 1 247 ? -10.390 -10.772 9.831 1.00 95.50 247 GLY A C 1
ATOM 1885 O O . GLY A 1 247 ? -10.272 -9.866 10.655 1.00 95.50 247 GLY A O 1
ATOM 1886 N N . TRP A 1 248 ? -9.391 -11.152 9.031 1.00 96.62 248 TRP A N 1
ATOM 1887 C CA . TRP A 1 248 ? -8.135 -10.409 8.930 1.00 96.62 248 TRP A CA 1
ATOM 1888 C C . TRP A 1 248 ? -8.292 -9.202 8.003 1.00 96.62 248 TRP A C 1
ATOM 1890 O O . TRP A 1 248 ? -9.081 -9.232 7.062 1.00 96.62 248 TRP A O 1
ATOM 1900 N N . LYS A 1 249 ? -7.520 -8.150 8.259 1.00 96.56 249 LYS A N 1
ATOM 1901 C CA . LYS A 1 249 ? -7.420 -6.944 7.437 1.00 96.56 249 LYS A CA 1
ATOM 1902 C C . LYS A 1 249 ? -6.060 -6.937 6.739 1.00 96.56 249 LYS A C 1
ATOM 1904 O O . LYS A 1 249 ? -5.051 -7.175 7.398 1.00 96.56 249 LYS A O 1
ATOM 1909 N N . LEU A 1 250 ? -6.013 -6.677 5.432 1.00 97.94 250 LEU A N 1
ATOM 1910 C CA . LEU A 1 250 ? -4.738 -6.500 4.729 1.00 97.94 250 LEU A CA 1
ATOM 1911 C C . LEU A 1 250 ? -4.123 -5.155 5.121 1.00 97.94 250 LEU A C 1
ATOM 1913 O O . LEU A 1 250 ? -4.828 -4.147 5.160 1.00 97.94 250 LEU A O 1
ATOM 1917 N N . VAL A 1 251 ? -2.824 -5.148 5.398 1.00 95.88 251 VAL A N 1
ATOM 1918 C CA . VAL A 1 251 ? -2.066 -3.937 5.730 1.00 95.88 251 VAL A CA 1
ATOM 1919 C C . VAL A 1 251 ? -1.111 -3.587 4.602 1.00 95.88 251 VAL A C 1
ATOM 1921 O O . VAL A 1 251 ? -1.193 -2.500 4.056 1.00 95.88 251 VAL A O 1
ATOM 1924 N N . GLU A 1 252 ? -0.240 -4.519 4.221 1.00 94.62 252 GLU A N 1
ATOM 1925 C CA . GLU A 1 252 ? 0.800 -4.262 3.226 1.00 94.62 252 GLU A CA 1
ATOM 1926 C C . GLU A 1 252 ? 1.126 -5.532 2.437 1.00 94.62 252 GLU A C 1
ATOM 1928 O O . GLU A 1 252 ? 1.053 -6.641 2.974 1.00 94.62 252 GLU A O 1
ATOM 1933 N N . ILE A 1 253 ? 1.520 -5.370 1.174 1.00 93.94 253 ILE A N 1
ATOM 1934 C CA . ILE A 1 253 ? 2.136 -6.420 0.367 1.00 93.94 253 ILE A CA 1
ATOM 1935 C C . ILE A 1 253 ? 3.508 -5.934 -0.071 1.00 93.94 253 ILE A C 1
ATOM 1937 O O . ILE A 1 253 ? 3.649 -5.043 -0.901 1.00 93.94 253 ILE A O 1
ATOM 1941 N N . PHE A 1 254 ? 4.531 -6.598 0.438 1.00 86.00 254 PHE A N 1
ATOM 1942 C CA . PHE A 1 254 ? 5.913 -6.250 0.176 1.00 86.00 254 PHE A CA 1
ATOM 1943 C C . PHE A 1 254 ? 6.569 -7.290 -0.741 1.00 86.00 254 PHE A C 1
ATOM 1945 O O . PHE A 1 254 ? 6.440 -8.492 -0.510 1.00 86.00 254 PHE A O 1
ATOM 1952 N N . LEU A 1 255 ? 7.280 -6.859 -1.786 1.00 85.62 255 LEU A N 1
ATOM 1953 C CA . LEU A 1 255 ? 8.009 -7.768 -2.679 1.00 85.62 255 LEU A CA 1
ATOM 1954 C C . LEU A 1 255 ? 9.428 -8.009 -2.175 1.00 85.62 255 LEU A C 1
ATOM 1956 O O . LEU A 1 255 ? 10.178 -7.066 -1.945 1.00 85.62 255 LEU A O 1
ATOM 1960 N N . ASP A 1 256 ? 9.825 -9.277 -2.086 1.00 72.06 256 ASP A N 1
ATOM 1961 C CA . ASP A 1 256 ? 11.109 -9.690 -1.515 1.00 72.06 256 ASP A CA 1
ATOM 1962 C C . ASP A 1 256 ? 12.319 -9.421 -2.437 1.00 72.06 256 ASP A C 1
ATOM 1964 O O . ASP A 1 256 ? 13.465 -9.640 -2.045 1.00 72.06 256 ASP A O 1
ATOM 1968 N N . GLN A 1 257 ? 12.056 -8.930 -3.658 1.00 70.75 257 GLN A N 1
ATOM 1969 C CA . GLN A 1 257 ? 13.011 -8.614 -4.734 1.00 70.75 257 GLN A CA 1
ATOM 1970 C C . GLN A 1 257 ? 13.897 -9.802 -5.167 1.00 70.75 257 GLN A C 1
ATOM 1972 O O . GLN A 1 257 ? 14.737 -9.666 -6.062 1.00 70.75 257 GLN A O 1
ATOM 1977 N N . GLY A 1 258 ? 13.695 -10.985 -4.582 1.00 67.50 258 GLY A N 1
ATOM 1978 C CA . GLY A 1 258 ? 14.400 -12.211 -4.911 1.00 67.50 258 GLY A CA 1
ATOM 1979 C C . GLY A 1 258 ? 13.791 -12.796 -6.164 1.00 67.50 258 GLY A C 1
ATOM 1980 O O . GLY A 1 258 ? 12.625 -13.166 -6.177 1.00 67.50 258 GLY A O 1
ATOM 1981 N N . THR A 1 259 ? 14.565 -12.868 -7.244 1.00 69.56 259 THR A N 1
ATOM 1982 C CA . THR A 1 259 ? 14.094 -13.494 -8.482 1.00 69.56 259 THR A CA 1
ATOM 1983 C C . THR A 1 259 ? 14.783 -14.833 -8.683 1.00 69.56 259 THR A C 1
ATOM 1985 O O . THR A 1 259 ? 16.008 -14.907 -8.774 1.00 69.56 259 THR A O 1
ATOM 1988 N N . HIS A 1 260 ? 13.987 -15.888 -8.815 1.00 71.19 260 HIS A N 1
ATOM 1989 C CA . HIS A 1 260 ? 14.429 -17.221 -9.191 1.00 71.19 260 HIS A CA 1
ATOM 1990 C C . HIS A 1 260 ? 14.092 -17.484 -10.662 1.00 71.19 260 HIS A C 1
ATOM 1992 O O . HIS A 1 260 ? 12.937 -17.371 -11.067 1.00 71.19 260 HIS A O 1
ATOM 1998 N N . THR A 1 261 ? 15.088 -17.852 -11.470 1.00 67.44 261 THR A N 1
ATOM 1999 C CA . TH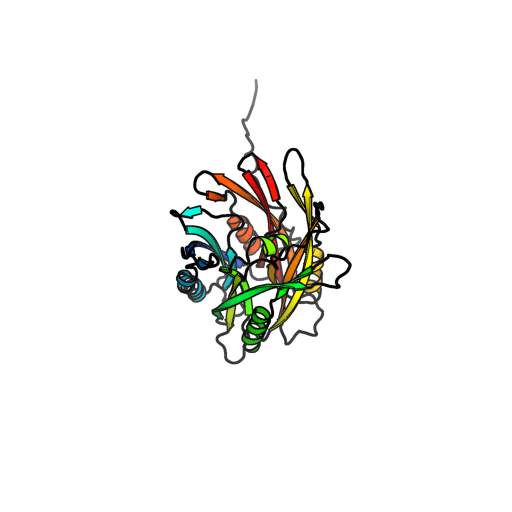R A 1 261 ? 14.884 -18.258 -12.870 1.00 67.44 261 THR A CA 1
ATOM 2000 C C . THR A 1 261 ? 14.956 -19.777 -12.981 1.00 67.44 261 THR A C 1
ATOM 2002 O O . THR A 1 261 ? 15.842 -20.413 -12.412 1.00 67.44 261 THR A O 1
ATOM 2005 N N . HIS A 1 262 ? 14.034 -20.390 -13.725 1.00 60.75 262 HIS A N 1
ATOM 2006 C CA . HIS A 1 262 ? 14.028 -21.845 -13.912 1.00 60.75 262 HIS A CA 1
ATOM 2007 C C . HIS A 1 262 ? 15.063 -22.292 -14.967 1.00 60.75 262 HIS A C 1
ATOM 2009 O O . HIS A 1 262 ? 14.711 -22.804 -16.022 1.00 60.75 262 HIS A O 1
ATOM 2015 N N . GLY A 1 263 ? 16.355 -22.098 -14.696 1.00 55.19 263 GLY A N 1
ATOM 2016 C CA . GLY A 1 263 ? 17.456 -22.499 -15.583 1.00 55.19 263 GLY A CA 1
ATOM 2017 C C . GLY A 1 263 ? 17.864 -21.439 -16.618 1.00 55.19 263 GLY A C 1
ATOM 2018 O O . GLY A 1 263 ? 17.131 -20.492 -16.892 1.00 55.19 263 GLY A O 1
ATOM 2019 N N . GLY A 1 264 ? 19.055 -21.610 -17.209 1.00 51.44 264 GLY A N 1
ATOM 2020 C CA . GLY A 1 264 ? 19.786 -20.561 -17.948 1.00 51.44 264 GLY A CA 1
ATOM 2021 C C . GLY A 1 264 ? 19.130 -19.990 -19.216 1.00 51.44 264 GLY A C 1
ATOM 2022 O O . GLY A 1 264 ? 19.609 -18.984 -19.727 1.00 51.44 264 GLY A O 1
ATOM 2023 N N . PHE A 1 265 ? 18.039 -20.590 -19.705 1.00 58.62 265 PHE A N 1
ATOM 2024 C CA . PHE A 1 265 ? 17.275 -20.116 -20.871 1.00 58.62 265 PHE A CA 1
ATOM 2025 C C . PHE A 1 265 ? 15.773 -19.943 -20.590 1.00 58.62 265 PHE A C 1
ATOM 2027 O O . PHE A 1 265 ? 14.999 -19.693 -21.514 1.00 58.62 265 PHE A O 1
ATOM 2034 N N . SER A 1 266 ? 15.326 -20.098 -19.339 1.00 67.25 266 SER A N 1
ATOM 2035 C CA . SER A 1 266 ? 13.902 -19.991 -19.022 1.00 67.25 266 SER A CA 1
ATOM 2036 C C . SER A 1 266 ? 13.432 -18.546 -19.081 1.00 67.25 266 SER A C 1
ATOM 2038 O O . SER A 1 266 ? 13.968 -17.670 -18.409 1.00 67.25 266 SER A O 1
ATOM 2040 N N . MET A 1 267 ? 12.360 -18.319 -19.838 1.00 82.06 267 MET A N 1
ATOM 2041 C CA . MET A 1 267 ? 11.613 -17.060 -19.820 1.00 82.06 267 MET A CA 1
ATOM 2042 C C . MET A 1 267 ? 10.637 -16.975 -18.638 1.00 82.06 267 MET A C 1
ATOM 2044 O O . MET A 1 267 ? 9.919 -15.993 -18.497 1.00 82.06 267 MET A O 1
ATOM 2048 N N . THR A 1 268 ? 10.579 -18.012 -17.801 1.00 84.38 268 THR A N 1
ATOM 2049 C CA . THR A 1 268 ? 9.778 -18.053 -16.574 1.00 84.38 268 THR A CA 1
ATOM 2050 C C . THR A 1 268 ? 10.664 -17.799 -15.367 1.00 84.38 268 THR A C 1
ATOM 2052 O O . THR A 1 268 ? 11.709 -18.447 -15.204 1.00 84.38 268 THR A O 1
ATOM 2055 N N . ALA A 1 269 ? 10.206 -16.896 -14.514 1.00 84.38 269 ALA A N 1
ATOM 2056 C CA . ALA A 1 269 ? 10.821 -16.574 -13.246 1.00 84.38 269 ALA A CA 1
ATOM 2057 C C . ALA A 1 269 ? 9.760 -16.480 -12.144 1.00 84.38 269 ALA A C 1
ATOM 2059 O O . ALA A 1 269 ? 8.563 -16.381 -12.411 1.00 84.38 269 ALA A O 1
ATOM 2060 N N . GLN A 1 270 ? 10.214 -16.546 -10.902 1.00 85.06 270 GLN A N 1
ATOM 2061 C CA . GLN A 1 270 ? 9.385 -16.447 -9.712 1.00 85.06 270 GLN A CA 1
ATOM 2062 C C . GLN A 1 270 ? 10.011 -15.435 -8.756 1.00 85.06 270 GLN A C 1
ATOM 2064 O O . GLN A 1 270 ? 11.232 -15.397 -8.619 1.00 85.06 270 GLN A O 1
ATOM 2069 N N . LEU A 1 271 ? 9.176 -14.649 -8.087 1.00 86.62 271 LEU A N 1
ATOM 2070 C CA . LEU A 1 271 ? 9.551 -13.838 -6.929 1.00 86.62 271 LEU A CA 1
ATOM 2071 C C . LEU A 1 271 ? 8.607 -14.132 -5.765 1.00 86.62 271 LEU A C 1
ATOM 2073 O O . LEU A 1 271 ? 7.525 -14.676 -6.001 1.00 86.62 271 LEU A O 1
ATOM 2077 N N . ASN A 1 272 ? 8.973 -13.794 -4.527 1.00 85.00 272 ASN A N 1
ATOM 2078 C CA . ASN A 1 272 ? 8.024 -13.899 -3.419 1.00 85.00 272 ASN A CA 1
ATOM 2079 C C . ASN A 1 272 ? 7.485 -12.527 -3.027 1.00 85.00 272 ASN A C 1
ATOM 2081 O O . ASN A 1 272 ? 8.143 -11.491 -3.114 1.00 85.00 272 ASN A O 1
ATOM 2085 N N . SER A 1 273 ? 6.248 -12.545 -2.559 1.00 88.69 273 SER A N 1
ATOM 2086 C CA . SER A 1 273 ? 5.610 -11.418 -1.899 1.00 88.69 273 SER A CA 1
ATOM 2087 C C . SER A 1 273 ? 5.295 -11.801 -0.461 1.00 88.69 273 SER A C 1
ATOM 2089 O O . SER A 1 273 ? 4.906 -12.937 -0.194 1.00 88.69 273 SER A O 1
ATOM 2091 N N . VAL A 1 274 ? 5.476 -10.877 0.473 1.00 89.50 274 VAL A N 1
ATOM 2092 C CA . VAL A 1 274 ? 5.127 -11.032 1.883 1.00 89.50 274 VAL A CA 1
ATOM 2093 C C . VAL A 1 274 ? 3.928 -10.144 2.164 1.00 89.50 274 VAL A C 1
ATOM 2095 O O . VAL A 1 274 ? 3.999 -8.925 2.039 1.00 89.50 274 VAL A O 1
ATOM 2098 N N . TRP A 1 275 ? 2.819 -10.774 2.520 1.00 93.56 275 TRP A N 1
ATOM 2099 C CA . TRP A 1 275 ? 1.554 -10.115 2.794 1.00 93.56 275 TRP A CA 1
ATOM 2100 C C . TRP A 1 275 ? 1.398 -10.002 4.299 1.00 93.56 275 TRP A C 1
ATOM 2102 O O . TRP A 1 275 ? 1.439 -11.011 5.007 1.00 93.56 275 TRP A O 1
ATOM 2112 N N . PHE A 1 276 ? 1.225 -8.780 4.780 1.00 94.31 276 PHE A N 1
ATOM 2113 C CA . PHE A 1 276 ? 0.989 -8.486 6.180 1.00 94.31 276 PHE A CA 1
ATOM 2114 C C . PHE A 1 276 ? -0.501 -8.296 6.400 1.00 94.31 276 PHE A C 1
ATOM 2116 O O . PHE A 1 276 ? -1.111 -7.360 5.883 1.00 94.31 276 PHE A O 1
ATOM 2123 N N . PHE A 1 277 ? -1.071 -9.186 7.195 1.00 95.62 277 PHE A N 1
ATOM 2124 C CA . PHE A 1 277 ? -2.440 -9.095 7.663 1.00 95.62 277 PHE A CA 1
ATOM 2125 C C . PHE A 1 277 ? -2.455 -8.770 9.149 1.00 95.62 277 PHE A C 1
ATOM 2127 O O . PHE A 1 277 ? -1.603 -9.244 9.899 1.00 95.62 277 PHE A O 1
ATOM 2134 N N . GLU A 1 278 ? -3.448 -8.007 9.584 1.00 95.06 278 GLU A N 1
ATOM 2135 C CA . GLU A 1 278 ? -3.682 -7.712 10.992 1.00 95.06 278 GLU A CA 1
ATOM 2136 C C . GLU A 1 278 ? -5.085 -8.126 11.426 1.00 95.06 278 GLU A C 1
ATOM 2138 O O . GLU A 1 278 ? -6.029 -8.166 10.633 1.00 95.06 278 GLU A O 1
ATOM 2143 N N . LYS A 1 279 ? -5.234 -8.424 12.712 1.00 94.12 279 LYS A N 1
ATOM 2144 C CA . LYS A 1 279 ? -6.520 -8.722 13.335 1.00 94.12 279 LYS A CA 1
ATOM 2145 C C . LYS A 1 279 ? -6.514 -8.228 14.769 1.00 94.12 279 LYS A C 1
ATOM 2147 O O . LYS A 1 279 ? -5.495 -8.317 15.448 1.00 94.12 279 LYS A O 1
ATOM 2152 N N . ASP A 1 280 ? -7.648 -7.712 15.231 1.00 91.69 280 ASP A N 1
ATOM 2153 C CA . ASP A 1 280 ? -7.817 -7.340 16.637 1.00 91.69 280 ASP A CA 1
ATOM 2154 C C . ASP A 1 280 ? -7.551 -8.569 17.519 1.00 91.69 280 ASP A C 1
ATOM 2156 O O . ASP A 1 280 ? -8.194 -9.613 17.362 1.00 91.69 280 ASP A O 1
ATOM 2160 N N . SER A 1 281 ? -6.594 -8.449 18.440 1.00 91.88 281 SER A N 1
ATOM 2161 C CA . SER A 1 281 ? -6.170 -9.542 19.314 1.00 91.88 281 SER A CA 1
ATOM 2162 C C . SER A 1 281 ? -7.312 -10.067 20.187 1.00 91.88 281 SER A C 1
ATOM 2164 O O . SER A 1 281 ? -7.339 -11.255 20.503 1.00 91.88 281 SER A O 1
ATOM 2166 N N . SER A 1 282 ? -8.299 -9.230 20.530 1.00 92.25 282 SER A N 1
ATOM 2167 C CA . SER A 1 282 ? -9.495 -9.655 21.272 1.00 92.25 282 SER A CA 1
ATOM 2168 C C . SER A 1 282 ? -10.437 -10.538 20.445 1.00 92.25 282 SER A C 1
ATOM 2170 O O . SER A 1 282 ? -11.262 -11.263 21.001 1.00 92.25 282 SER A O 1
ATOM 2172 N N . ARG A 1 283 ? -10.303 -10.516 19.114 1.00 90.50 283 ARG A N 1
ATOM 2173 C CA . ARG A 1 283 ? -11.151 -11.245 18.161 1.00 90.50 283 ARG A CA 1
ATOM 2174 C C . ARG A 1 283 ? -10.377 -12.298 17.375 1.00 90.50 283 ARG A C 1
ATOM 2176 O O . ARG A 1 283 ? -10.887 -12.802 16.380 1.00 90.50 283 ARG A O 1
ATOM 2183 N N . LEU A 1 284 ? -9.172 -12.666 17.812 1.00 91.19 284 LEU A N 1
ATOM 2184 C CA . LEU A 1 284 ? -8.297 -13.587 17.080 1.00 91.19 284 LEU A CA 1
ATOM 2185 C C . LEU A 1 284 ? -9.004 -14.908 16.721 1.00 91.19 284 LEU A C 1
ATOM 2187 O O . LEU A 1 284 ? -8.943 -15.347 15.572 1.00 91.19 284 LEU A O 1
ATOM 2191 N N . ASN A 1 285 ? -9.764 -15.460 17.671 1.00 92.69 285 ASN A N 1
ATOM 2192 C CA . ASN A 1 285 ? -10.505 -16.718 17.529 1.00 92.69 285 ASN A CA 1
ATOM 2193 C C . ASN A 1 285 ? -11.879 -16.579 16.841 1.00 92.69 285 ASN A C 1
ATOM 2195 O O . ASN A 1 285 ? -12.575 -17.578 16.694 1.00 92.69 285 ASN A O 1
ATOM 2199 N N . ASP A 1 286 ? -12.303 -15.372 16.451 1.00 92.81 286 ASP A N 1
ATOM 2200 C CA . ASP A 1 286 ? -13.571 -15.138 15.748 1.00 92.81 286 ASP A CA 1
ATOM 2201 C C . ASP A 1 286 ? -13.372 -15.359 14.239 1.00 92.81 286 ASP A C 1
ATOM 2203 O O . ASP A 1 286 ? -12.705 -14.541 13.604 1.00 92.81 286 ASP A O 1
ATOM 2207 N N . PRO A 1 287 ? -13.909 -16.432 13.631 1.00 89.81 287 PRO A N 1
ATOM 2208 C CA . PRO A 1 287 ? -13.678 -16.718 12.218 1.00 89.81 287 PRO A CA 1
ATOM 2209 C C . PRO A 1 287 ? -14.567 -15.882 11.290 1.00 89.81 287 PRO A C 1
ATOM 2211 O O . PRO A 1 287 ? -14.479 -16.039 10.077 1.00 89.81 287 PRO A O 1
ATOM 2214 N N . ARG A 1 288 ? -15.468 -15.042 11.822 1.00 94.44 288 ARG A N 1
ATOM 2215 C CA . ARG A 1 288 ? -16.449 -14.327 11.001 1.00 94.44 288 ARG A CA 1
ATOM 2216 C C . ARG A 1 288 ? -15.771 -13.267 10.126 1.00 94.44 288 ARG A C 1
ATOM 2218 O O . ARG A 1 288 ? -15.021 -12.447 10.668 1.00 94.44 288 ARG A O 1
ATOM 2225 N N . PRO A 1 289 ? -16.116 -13.187 8.827 1.00 94.31 289 PRO A N 1
ATOM 2226 C CA . PRO A 1 289 ? -15.678 -12.095 7.968 1.00 94.31 289 PRO A CA 1
ATOM 2227 C C . PRO A 1 289 ? -16.008 -10.741 8.601 1.00 94.31 289 PRO A C 1
ATOM 2229 O O . PRO A 1 289 ? -17.117 -10.526 9.092 1.00 94.31 289 PRO A O 1
ATOM 2232 N N . GLN A 1 290 ? -15.030 -9.840 8.622 1.00 94.56 290 GLN A N 1
ATOM 2233 C CA . GLN A 1 290 ? -15.205 -8.454 9.081 1.00 94.56 290 GLN A CA 1
ATOM 2234 C C . GLN A 1 290 ? -15.028 -7.450 7.941 1.00 94.56 290 GLN A C 1
ATOM 2236 O O . GLN A 1 290 ? -15.429 -6.294 8.072 1.00 94.56 290 GLN A O 1
ATOM 2241 N N . TYR A 1 291 ? -14.433 -7.895 6.837 1.00 95.38 291 TYR A N 1
ATOM 2242 C CA . TYR A 1 291 ? -14.047 -7.068 5.712 1.00 95.38 291 TYR A CA 1
ATOM 2243 C C . TYR A 1 291 ? -14.435 -7.759 4.410 1.00 95.38 291 TYR A C 1
ATOM 2245 O O . TYR A 1 291 ? -14.346 -8.981 4.299 1.00 95.38 291 TYR A O 1
ATOM 2253 N N . GLU A 1 292 ? -14.828 -6.961 3.428 1.00 95.00 292 GLU A N 1
ATOM 2254 C CA . GLU A 1 292 ? -14.877 -7.360 2.025 1.00 95.00 292 GLU A CA 1
ATOM 2255 C C . GLU A 1 292 ? -13.763 -6.644 1.258 1.00 95.00 292 GLU A C 1
ATOM 2257 O O . GLU A 1 292 ? -13.304 -5.579 1.679 1.00 95.00 292 GLU A O 1
ATOM 2262 N N . GLY A 1 293 ? -13.310 -7.241 0.155 1.00 96.50 293 GLY A N 1
ATOM 2263 C CA . GLY A 1 293 ? -12.147 -6.781 -0.596 1.00 96.50 293 GLY A CA 1
ATOM 2264 C C . GLY A 1 293 ? -12.380 -6.777 -2.097 1.00 96.50 293 GLY A C 1
ATOM 2265 O O . GLY A 1 293 ? -13.104 -7.613 -2.631 1.00 96.50 293 GLY A O 1
ATOM 2266 N N . THR A 1 294 ? -11.730 -5.843 -2.782 1.00 97.44 294 THR A N 1
ATOM 2267 C CA . THR A 1 294 ? -11.662 -5.786 -4.241 1.00 97.44 294 THR A CA 1
ATOM 2268 C C . THR A 1 294 ? -10.264 -5.365 -4.690 1.00 97.44 294 THR A C 1
ATOM 2270 O O . THR A 1 294 ? -9.520 -4.730 -3.942 1.00 97.44 294 THR A O 1
ATOM 2273 N N . ILE A 1 295 ? -9.893 -5.715 -5.919 1.00 97.94 295 ILE A N 1
ATOM 2274 C CA . ILE A 1 295 ? -8.608 -5.345 -6.513 1.00 97.94 295 ILE A CA 1
ATOM 2275 C C . ILE A 1 295 ? -8.895 -4.594 -7.803 1.00 97.94 295 ILE A C 1
ATOM 2277 O O . ILE A 1 295 ? -9.524 -5.132 -8.716 1.00 97.94 295 ILE A O 1
ATOM 2281 N N . ILE A 1 296 ? -8.399 -3.364 -7.893 1.00 97.44 296 ILE A N 1
ATOM 2282 C CA . ILE A 1 296 ? -8.460 -2.581 -9.122 1.00 97.44 296 ILE A CA 1
ATOM 2283 C C . ILE A 1 296 ? -7.122 -2.693 -9.835 1.00 97.44 296 ILE A C 1
ATOM 2285 O O . ILE A 1 296 ? -6.074 -2.338 -9.299 1.00 97.44 296 ILE A O 1
ATOM 2289 N N . THR A 1 297 ? -7.163 -3.177 -11.071 1.00 95.38 297 THR A N 1
ATOM 2290 C CA . THR A 1 297 ? -5.991 -3.173 -11.942 1.00 95.38 297 THR A CA 1
ATOM 2291 C C . THR A 1 297 ? -5.824 -1.787 -12.536 1.00 95.38 297 THR A C 1
ATOM 2293 O O . THR A 1 297 ? -6.760 -1.283 -13.147 1.00 95.38 297 THR A O 1
ATOM 2296 N N . TYR A 1 298 ? -4.639 -1.197 -12.414 1.00 93.12 298 TYR A N 1
ATOM 2297 C CA . TYR A 1 298 ? -4.296 0.113 -12.953 1.00 93.12 298 TYR A CA 1
ATOM 2298 C C . TYR A 1 298 ? -3.129 0.017 -13.944 1.00 93.12 298 TYR A C 1
ATOM 2300 O O . TYR A 1 298 ? -2.100 -0.599 -13.674 1.00 93.12 298 TYR A O 1
ATOM 2308 N N . GLN A 1 299 ? -3.286 0.637 -15.108 1.00 90.56 299 GLN A N 1
ATOM 2309 C CA . GLN A 1 299 ? -2.296 0.735 -16.171 1.00 90.56 299 GLN A CA 1
ATOM 2310 C C . GLN A 1 299 ? -1.474 2.008 -15.988 1.00 90.56 299 GLN A C 1
ATOM 2312 O O . GLN A 1 299 ? -1.883 3.115 -16.346 1.00 90.56 299 GLN A O 1
ATOM 2317 N N . HIS A 1 300 ? -0.275 1.840 -15.453 1.00 87.25 300 HIS A N 1
ATOM 2318 C CA . HIS A 1 300 ? 0.676 2.916 -15.264 1.00 87.25 300 HIS A CA 1
ATOM 2319 C C . HIS A 1 300 ? 1.495 3.126 -16.539 1.00 87.25 300 HIS A C 1
ATOM 2321 O O . HIS A 1 300 ? 2.258 2.256 -16.961 1.00 87.25 300 HIS A O 1
ATOM 2327 N N . ILE A 1 301 ? 1.321 4.276 -17.192 1.00 86.50 301 ILE A N 1
ATOM 2328 C CA . ILE A 1 301 ? 2.001 4.567 -18.460 1.00 86.50 301 ILE A CA 1
ATOM 2329 C C . ILE A 1 301 ? 3.264 5.372 -18.192 1.00 86.50 301 ILE A C 1
ATOM 2331 O O . ILE A 1 301 ? 3.191 6.542 -17.796 1.00 86.50 301 ILE A O 1
ATOM 2335 N N . ILE A 1 302 ? 4.406 4.769 -18.515 1.00 84.38 302 ILE A N 1
ATOM 2336 C CA . ILE A 1 302 ? 5.721 5.393 -18.412 1.00 84.38 302 ILE A CA 1
ATOM 2337 C C . ILE A 1 302 ? 6.260 5.764 -19.791 1.00 84.38 302 ILE A C 1
ATOM 2339 O O . ILE A 1 302 ? 6.178 4.999 -20.757 1.00 84.38 302 ILE A O 1
ATOM 2343 N N . LYS A 1 303 ? 6.821 6.971 -19.886 1.00 83.19 303 LYS A N 1
ATOM 2344 C CA . LYS A 1 303 ? 7.525 7.459 -21.071 1.00 83.19 303 LYS A CA 1
ATOM 2345 C C . LYS A 1 303 ? 8.969 7.769 -20.730 1.00 83.19 303 LYS A C 1
ATOM 2347 O O . LYS A 1 303 ? 9.240 8.639 -19.904 1.00 83.19 303 LYS A O 1
ATOM 2352 N N . THR A 1 304 ? 9.884 7.095 -21.406 1.00 81.69 304 THR A N 1
ATOM 2353 C CA . THR A 1 304 ? 11.310 7.403 -21.349 1.00 81.69 304 THR A CA 1
ATOM 2354 C C . THR A 1 304 ? 11.593 8.598 -22.257 1.00 81.69 304 THR A C 1
ATOM 2356 O O . THR A 1 304 ? 11.156 8.633 -23.406 1.00 81.69 304 THR A O 1
ATOM 2359 N N . ALA A 1 305 ? 12.297 9.603 -21.750 1.00 77.94 305 ALA A N 1
ATOM 2360 C CA . ALA A 1 305 ? 12.740 10.761 -22.516 1.00 77.94 305 ALA A CA 1
ATOM 2361 C C . ALA A 1 305 ? 14.180 11.124 -22.129 1.00 77.94 305 ALA A C 1
ATOM 2363 O O . ALA A 1 305 ? 14.734 10.598 -21.161 1.00 77.94 305 ALA A O 1
ATOM 2364 N N . PHE A 1 306 ? 14.793 12.044 -22.874 1.00 70.88 306 PHE A N 1
ATOM 2365 C CA . PHE A 1 306 ? 16.096 12.589 -22.500 1.00 70.88 306 PHE A CA 1
ATOM 2366 C C . PHE A 1 306 ? 15.996 13.257 -21.116 1.00 70.88 306 PHE A C 1
ATOM 2368 O O . PHE A 1 306 ? 15.168 14.147 -20.918 1.00 70.88 306 PHE A O 1
ATOM 2375 N N . GLY A 1 307 ? 16.788 12.784 -20.150 1.00 66.50 307 GLY A N 1
ATOM 2376 C CA . GLY A 1 307 ? 16.764 13.249 -18.756 1.00 66.50 307 GLY A CA 1
ATOM 2377 C C . GLY A 1 307 ? 15.930 12.409 -17.777 1.00 66.50 307 GLY A C 1
ATOM 2378 O O . GLY A 1 307 ? 15.955 12.697 -16.582 1.00 66.50 307 GLY A O 1
ATOM 2379 N N . GLY A 1 308 ? 15.229 11.358 -18.224 1.00 71.75 308 GLY A N 1
ATOM 2380 C CA . GLY A 1 308 ? 14.608 10.380 -17.320 1.00 71.75 308 GLY A CA 1
ATOM 2381 C C . GLY A 1 308 ? 13.260 9.825 -17.774 1.00 71.75 308 GLY A C 1
ATOM 2382 O O . GLY A 1 308 ? 12.821 10.015 -18.910 1.00 71.75 308 GLY A O 1
ATOM 2383 N N . VAL A 1 309 ? 12.593 9.125 -16.859 1.00 77.62 309 VAL A N 1
ATOM 2384 C CA . VAL A 1 309 ? 11.261 8.543 -17.072 1.00 77.62 309 VAL A CA 1
ATOM 2385 C C . VAL A 1 309 ? 10.195 9.467 -16.483 1.00 77.62 309 VAL A C 1
ATOM 2387 O O . VAL A 1 309 ? 10.365 10.016 -15.396 1.00 77.62 309 VAL A O 1
ATOM 2390 N N . LYS A 1 310 ? 9.090 9.669 -17.210 1.00 77.12 310 LYS A N 1
ATOM 2391 C CA . LYS A 1 310 ? 7.927 10.445 -16.756 1.00 77.12 310 LYS A CA 1
ATOM 2392 C C . LYS A 1 310 ? 6.664 9.590 -16.763 1.00 77.12 310 LYS A C 1
ATOM 2394 O O . LYS A 1 310 ? 6.453 8.799 -17.683 1.00 77.12 310 LYS A O 1
ATOM 2399 N N . VAL A 1 311 ? 5.807 9.824 -15.774 1.00 77.88 311 VAL A N 1
ATOM 2400 C CA . VAL A 1 311 ? 4.473 9.221 -15.659 1.00 77.88 311 VAL A CA 1
ATOM 2401 C C . VAL A 1 311 ? 3.452 10.057 -16.411 1.00 77.88 311 VAL A C 1
ATOM 2403 O O . VAL A 1 311 ? 3.496 11.286 -16.360 1.00 77.88 311 VAL A O 1
ATOM 2406 N N . LYS A 1 312 ? 2.507 9.394 -17.082 1.00 73.81 312 LYS A N 1
ATOM 2407 C CA . LYS A 1 312 ? 1.338 10.055 -17.684 1.00 73.81 312 LYS A CA 1
ATOM 2408 C C . LYS A 1 312 ? 0.033 9.822 -16.907 1.00 73.81 312 LYS A C 1
ATOM 2410 O O . LYS A 1 312 ? -0.909 10.591 -17.061 1.00 73.81 312 LYS A O 1
ATOM 2415 N N . SER A 1 313 ? -0.044 8.750 -16.131 1.00 74.62 313 SER A N 1
ATOM 2416 C CA . SER A 1 313 ? -1.252 8.299 -15.440 1.00 74.62 313 SER A CA 1
ATOM 2417 C C . SER A 1 313 ? -1.383 8.900 -14.032 1.00 74.62 313 SER A C 1
ATOM 2419 O O . SER A 1 313 ? -0.388 9.005 -13.324 1.00 74.62 313 SER A O 1
ATOM 2421 N N . ASP A 1 314 ? -2.605 9.241 -13.618 1.00 84.75 314 ASP A N 1
ATOM 2422 C CA . ASP A 1 314 ? -2.938 9.798 -12.297 1.00 84.75 314 ASP A CA 1
ATOM 2423 C C . ASP A 1 314 ? -4.088 8.991 -11.672 1.00 84.75 314 ASP A C 1
ATOM 2425 O O . ASP A 1 314 ? -5.210 9.027 -12.177 1.00 84.75 314 ASP A O 1
ATOM 2429 N N . TRP A 1 315 ? -3.795 8.220 -10.621 1.00 90.06 315 TRP A N 1
ATOM 2430 C CA . TRP A 1 315 ? -4.779 7.385 -9.914 1.00 90.06 315 TRP A CA 1
ATOM 2431 C C . TRP A 1 315 ? -5.587 8.168 -8.874 1.00 90.06 315 TRP A C 1
ATOM 2433 O O . TRP A 1 315 ? -6.490 7.595 -8.269 1.00 90.06 315 TRP A O 1
ATOM 2443 N N . THR A 1 316 ? -5.306 9.460 -8.661 1.00 91.88 316 THR A N 1
ATOM 2444 C CA . THR A 1 316 ? -6.017 10.284 -7.669 1.00 91.88 316 THR A CA 1
ATOM 2445 C C . THR A 1 316 ? -7.542 10.201 -7.817 1.00 91.88 316 THR A C 1
ATOM 2447 O O . THR A 1 316 ? -8.200 9.912 -6.817 1.00 91.88 316 THR A O 1
ATOM 2450 N N . PRO A 1 317 ? -8.128 10.353 -9.027 1.00 93.69 317 PRO A N 1
ATOM 2451 C CA . PRO A 1 317 ? -9.582 10.292 -9.186 1.00 93.69 317 PRO A CA 1
ATOM 2452 C C . PRO A 1 317 ? -10.161 8.918 -8.829 1.00 93.69 317 PRO A C 1
ATOM 2454 O O . PRO A 1 317 ? -11.226 8.839 -8.228 1.00 93.69 317 PRO A O 1
ATOM 2457 N N . LEU A 1 318 ? -9.436 7.841 -9.153 1.00 95.06 318 LEU A N 1
ATOM 2458 C CA . LEU A 1 318 ? -9.835 6.472 -8.822 1.00 95.06 318 LEU A CA 1
ATOM 2459 C C . LEU A 1 318 ? -9.888 6.272 -7.303 1.00 95.06 318 LEU A C 1
ATOM 2461 O O . LEU A 1 318 ? -10.874 5.764 -6.778 1.00 95.06 318 LEU A O 1
ATOM 2465 N N . ILE A 1 319 ? -8.831 6.670 -6.594 1.00 95.94 319 ILE A N 1
ATOM 2466 C CA . ILE A 1 319 ? -8.739 6.494 -5.139 1.00 95.94 319 ILE A CA 1
ATOM 2467 C C . ILE A 1 319 ? -9.806 7.337 -4.428 1.00 95.94 319 ILE A C 1
ATOM 2469 O O . ILE A 1 319 ? -10.436 6.861 -3.485 1.00 95.94 319 ILE A O 1
ATOM 2473 N N . GLN A 1 320 ? -10.055 8.557 -4.909 1.00 95.44 320 GLN A N 1
ATOM 2474 C CA . GLN A 1 320 ? -11.123 9.415 -4.393 1.00 95.44 320 GLN A CA 1
ATOM 2475 C C . GLN A 1 320 ? -12.509 8.789 -4.593 1.00 95.44 320 GLN A C 1
ATOM 2477 O O . GLN A 1 320 ? -13.254 8.673 -3.623 1.00 95.44 320 GLN A O 1
ATOM 2482 N N . GLU A 1 321 ? -12.830 8.308 -5.799 1.00 95.31 321 GLU A N 1
ATOM 2483 C CA . GLU A 1 321 ? -14.122 7.664 -6.076 1.00 95.31 321 GLU A CA 1
ATOM 2484 C C . GLU A 1 321 ? -14.330 6.397 -5.226 1.00 95.31 321 GLU A C 1
ATOM 2486 O O . GLU A 1 321 ? -15.423 6.148 -4.714 1.00 95.31 321 GLU A O 1
ATOM 2491 N N . MET A 1 322 ? -13.276 5.600 -5.030 1.00 96.38 322 MET A N 1
ATOM 2492 C CA . MET A 1 322 ? -13.324 4.431 -4.149 1.00 96.38 322 MET A CA 1
ATOM 2493 C C . MET A 1 322 ? -13.582 4.836 -2.689 1.00 96.38 322 MET A C 1
ATOM 2495 O O . MET A 1 322 ? -14.454 4.254 -2.038 1.00 96.38 322 MET A O 1
ATOM 2499 N N . GLY A 1 323 ? -12.911 5.882 -2.196 1.00 95.44 323 GLY A N 1
ATOM 2500 C CA . GLY A 1 323 ? -13.137 6.428 -0.855 1.00 95.44 323 GLY A CA 1
ATOM 2501 C C . GLY A 1 323 ? -14.563 6.941 -0.632 1.00 95.44 323 GLY A C 1
ATOM 2502 O O . GLY A 1 323 ? -15.162 6.667 0.412 1.00 95.44 323 GLY A O 1
ATOM 2503 N N . GLU A 1 324 ? -15.158 7.598 -1.630 1.00 94.06 324 GLU A N 1
ATOM 2504 C CA . GLU A 1 324 ? -16.561 8.041 -1.600 1.00 94.06 324 GLU A CA 1
ATOM 2505 C C . GLU A 1 324 ? -17.553 6.871 -1.507 1.00 94.06 324 GLU A C 1
ATOM 2507 O O . GLU A 1 324 ? -18.611 7.002 -0.888 1.00 94.06 324 GLU A O 1
ATOM 2512 N N . LYS A 1 325 ? -17.194 5.708 -2.061 1.00 93.25 325 LYS A N 1
ATOM 2513 C CA . LYS A 1 325 ? -17.944 4.444 -1.946 1.00 93.25 325 LYS A CA 1
ATOM 2514 C C . LYS A 1 325 ? -17.612 3.653 -0.667 1.00 93.25 325 LYS A C 1
ATOM 2516 O O . LYS A 1 325 ? -18.105 2.541 -0.475 1.00 93.25 325 LYS A O 1
ATOM 2521 N N . GLY A 1 326 ? -16.792 4.223 0.220 1.00 93.88 326 GLY A N 1
ATOM 2522 C CA . GLY A 1 326 ? -16.403 3.631 1.501 1.00 93.88 326 GLY A CA 1
ATOM 2523 C C . GLY A 1 326 ? -15.301 2.580 1.419 1.00 93.88 326 GLY A C 1
ATOM 2524 O O . GLY A 1 326 ? -15.041 1.908 2.415 1.00 93.88 326 GLY A O 1
ATOM 2525 N N . TRP A 1 327 ? -14.654 2.433 0.263 1.00 95.69 327 TRP A N 1
ATOM 2526 C CA . TRP A 1 327 ? -13.508 1.549 0.100 1.00 95.69 327 TRP A CA 1
ATOM 2527 C C . TRP A 1 327 ? -12.240 2.196 0.657 1.00 95.69 327 TRP A C 1
ATOM 2529 O O . TRP A 1 327 ? -11.854 3.296 0.265 1.00 95.69 327 TRP A O 1
ATOM 2539 N N . GLU A 1 328 ? -11.578 1.482 1.560 1.00 95.38 328 GLU A N 1
ATOM 2540 C CA . GLU A 1 328 ? -10.273 1.818 2.110 1.00 95.38 328 GLU A CA 1
ATOM 2541 C C . GLU A 1 328 ? -9.181 1.184 1.239 1.00 95.38 328 GLU A C 1
ATOM 2543 O O . GLU A 1 328 ? -9.139 -0.035 1.075 1.00 95.38 328 GLU A O 1
ATOM 2548 N N . LEU A 1 329 ? -8.290 1.997 0.678 1.00 97.12 329 LEU A N 1
ATOM 2549 C CA . LEU A 1 329 ? -7.038 1.531 0.088 1.00 97.12 329 LEU A CA 1
ATOM 2550 C C . LEU A 1 329 ? -6.196 0.844 1.172 1.00 97.12 329 LEU A C 1
ATOM 2552 O O . LEU A 1 329 ? -5.867 1.472 2.170 1.00 97.12 329 LEU A O 1
ATOM 2556 N N . ALA A 1 330 ? -5.858 -0.428 0.979 1.00 96.00 330 ALA A N 1
ATOM 2557 C CA . ALA A 1 330 ? -4.938 -1.157 1.846 1.00 96.00 330 ALA A CA 1
ATOM 2558 C C . ALA A 1 330 ? -3.490 -0.891 1.419 1.00 96.00 330 ALA A C 1
ATOM 2560 O O . ALA A 1 330 ? -2.713 -0.327 2.175 1.00 96.00 330 ALA A O 1
ATOM 2561 N N . CYS A 1 331 ? -3.153 -1.226 0.172 1.00 95.06 331 CYS A N 1
ATOM 2562 C CA . CYS A 1 331 ? -1.820 -1.021 -0.385 1.00 95.06 331 CYS A CA 1
ATOM 2563 C C . CYS A 1 331 ? -1.849 -0.970 -1.920 1.00 95.06 331 CYS A C 1
ATOM 2565 O O . CYS A 1 331 ? -2.868 -1.265 -2.564 1.00 95.06 331 CYS A O 1
ATOM 2567 N N . LEU A 1 332 ? -0.713 -0.589 -2.506 1.00 94.25 332 LEU A N 1
ATOM 2568 C CA . LEU A 1 332 ? -0.448 -0.694 -3.937 1.00 94.25 332 LEU A CA 1
ATOM 2569 C C . LEU A 1 332 ? 0.609 -1.771 -4.157 1.00 94.25 332 LEU A C 1
ATOM 2571 O O . LEU A 1 332 ? 1.639 -1.770 -3.495 1.00 94.25 332 LEU A O 1
ATOM 2575 N N . LEU A 1 333 ? 0.383 -2.646 -5.132 1.00 93.25 333 LEU A N 1
ATOM 2576 C CA . LEU A 1 333 ? 1.351 -3.660 -5.521 1.00 93.25 333 LEU A CA 1
ATOM 2577 C C . LEU A 1 333 ? 1.852 -3.410 -6.940 1.00 93.25 333 LEU A C 1
ATOM 2579 O O . LEU A 1 333 ? 1.099 -3.510 -7.916 1.00 93.25 333 LEU A O 1
ATOM 2583 N N . GLU A 1 334 ? 3.147 -3.134 -7.053 1.00 88.25 334 GLU A N 1
ATOM 2584 C CA . GLU A 1 334 ? 3.851 -3.077 -8.329 1.00 88.25 334 GLU A CA 1
ATOM 2585 C C . GLU A 1 334 ? 4.081 -4.492 -8.850 1.00 88.25 334 GLU A C 1
ATOM 2587 O O . GLU A 1 334 ? 4.948 -5.216 -8.367 1.00 88.25 334 GLU A O 1
ATOM 2592 N N . THR A 1 335 ? 3.308 -4.926 -9.842 1.00 88.25 335 THR A N 1
ATOM 2593 C CA . THR A 1 335 ? 3.537 -6.255 -10.418 1.00 88.25 335 THR A CA 1
ATOM 2594 C C . THR A 1 335 ? 4.692 -6.200 -11.422 1.00 88.25 335 THR A C 1
ATOM 2596 O O . THR A 1 335 ? 4.875 -5.178 -12.088 1.00 88.25 335 THR A O 1
ATOM 2599 N N . PRO A 1 336 ? 5.445 -7.299 -11.628 1.00 84.31 336 PRO A N 1
ATOM 2600 C CA . PRO A 1 336 ? 6.440 -7.359 -12.700 1.00 84.31 336 PRO A CA 1
ATOM 2601 C C . PRO A 1 336 ? 5.796 -7.388 -14.100 1.00 84.31 336 PRO A C 1
ATOM 2603 O O . PRO A 1 336 ? 6.505 -7.448 -15.106 1.00 84.31 336 PRO A O 1
ATOM 2606 N N . GLU A 1 337 ? 4.460 -7.365 -14.189 1.00 87.44 337 GLU A N 1
ATOM 2607 C CA . GLU A 1 337 ? 3.731 -7.341 -15.446 1.00 87.44 337 GLU A CA 1
ATOM 2608 C C . GLU A 1 337 ? 3.928 -6.003 -16.166 1.00 87.44 337 GLU A C 1
ATOM 2610 O O . GLU A 1 337 ? 3.541 -4.929 -15.692 1.00 87.44 337 GLU A O 1
ATOM 2615 N N . GLN A 1 338 ? 4.514 -6.080 -17.357 1.00 86.19 338 GLN A N 1
ATOM 2616 C CA . GLN A 1 338 ? 4.821 -4.919 -18.178 1.00 86.19 338 GLN A CA 1
ATOM 2617 C C . GLN A 1 338 ? 4.633 -5.231 -19.657 1.00 86.19 338 GLN A C 1
ATOM 2619 O O . GLN A 1 338 ? 4.926 -6.329 -20.129 1.00 86.19 338 GLN A O 1
ATOM 2624 N N . GLN A 1 339 ? 4.206 -4.230 -20.415 1.00 85.50 339 GLN A N 1
ATOM 2625 C CA . GLN A 1 339 ? 4.057 -4.315 -21.858 1.00 85.50 339 GLN A CA 1
ATOM 2626 C C . GLN A 1 339 ? 4.715 -3.111 -22.521 1.00 85.50 339 GLN A C 1
ATOM 2628 O O . GLN A 1 339 ? 4.337 -1.956 -22.297 1.00 85.50 339 GLN A O 1
ATOM 2633 N N . ARG A 1 340 ? 5.687 -3.367 -23.398 1.00 81.50 340 ARG A N 1
ATOM 2634 C CA . ARG A 1 340 ? 6.256 -2.314 -24.238 1.00 81.50 340 ARG A CA 1
ATOM 2635 C C . ARG A 1 340 ? 5.272 -1.980 -25.358 1.00 81.50 340 ARG A C 1
ATOM 2637 O O . ARG A 1 340 ? 4.957 -2.830 -26.182 1.00 81.50 340 ARG A O 1
ATOM 2644 N N . THR A 1 341 ? 4.797 -0.738 -25.396 1.00 80.12 341 THR A N 1
ATOM 2645 C CA . THR A 1 341 ? 3.786 -0.275 -26.369 1.00 80.12 341 THR A CA 1
ATOM 2646 C C . THR A 1 341 ? 4.348 0.694 -27.408 1.00 80.12 341 THR A C 1
ATOM 2648 O O . THR A 1 341 ? 3.661 1.060 -28.356 1.00 80.12 341 THR A O 1
ATOM 2651 N N . GLY A 1 342 ? 5.619 1.080 -27.274 1.00 79.06 342 GLY A N 1
ATOM 2652 C CA . GLY A 1 342 ? 6.355 1.850 -28.270 1.00 79.06 342 GLY A CA 1
ATOM 2653 C C . GLY A 1 342 ? 7.855 1.889 -27.978 1.00 79.06 342 GLY A C 1
ATOM 2654 O O . GLY A 1 342 ? 8.333 1.316 -26.997 1.00 79.06 342 GLY A O 1
ATOM 2655 N N . LEU A 1 343 ? 8.615 2.606 -28.813 1.00 78.06 343 LEU A N 1
ATOM 2656 C CA . LEU A 1 343 ? 10.076 2.686 -28.683 1.00 78.06 343 LEU A CA 1
ATOM 2657 C C . LEU A 1 343 ? 10.510 3.205 -27.299 1.00 78.06 343 LEU A C 1
ATOM 2659 O O . LEU A 1 343 ? 11.463 2.689 -26.724 1.00 78.06 343 LEU A O 1
ATOM 2663 N N . MET A 1 344 ? 9.770 4.174 -26.754 1.00 82.44 344 MET A N 1
ATOM 2664 C CA . MET A 1 344 ? 10.053 4.834 -25.473 1.00 82.44 344 MET A CA 1
ATOM 2665 C C . MET A 1 344 ? 8.851 4.822 -24.518 1.00 82.44 344 MET A C 1
ATOM 2667 O O . MET A 1 344 ? 8.745 5.669 -23.635 1.00 82.44 344 MET A O 1
ATOM 2671 N N . THR A 1 345 ? 7.871 3.944 -24.738 1.00 84.44 345 THR A N 1
ATOM 2672 C CA . THR A 1 345 ? 6.662 3.873 -23.906 1.00 84.44 345 THR A CA 1
ATOM 2673 C C . THR A 1 345 ? 6.428 2.443 -23.462 1.00 84.44 345 THR A C 1
ATOM 2675 O O . THR A 1 345 ? 6.418 1.520 -24.281 1.00 84.44 345 THR A O 1
ATOM 2678 N N . ALA A 1 346 ? 6.222 2.282 -22.163 1.00 84.62 346 ALA A N 1
ATOM 2679 C CA . ALA A 1 346 ? 5.817 1.029 -21.560 1.00 84.62 346 ALA A CA 1
ATOM 2680 C C . ALA A 1 346 ? 4.588 1.255 -20.680 1.00 84.62 346 ALA A C 1
ATOM 2682 O O . ALA A 1 346 ? 4.336 2.359 -20.190 1.00 84.62 346 ALA A O 1
ATOM 2683 N N . GLN A 1 347 ? 3.801 0.200 -20.544 1.00 87.69 347 GLN A N 1
ATOM 2684 C CA . GLN A 1 347 ? 2.688 0.115 -19.619 1.00 87.69 347 GLN A CA 1
ATOM 2685 C C . GLN A 1 347 ? 3.070 -0.887 -18.544 1.00 87.69 347 GLN A C 1
ATOM 2687 O O . GLN A 1 347 ? 3.544 -1.975 -18.860 1.00 87.69 347 GLN A O 1
ATOM 2692 N N . VAL A 1 348 ? 2.881 -0.501 -17.294 1.00 88.81 348 VAL A N 1
ATOM 2693 C CA . VAL A 1 348 ? 3.141 -1.325 -16.118 1.00 88.81 348 VAL A CA 1
ATOM 2694 C C . VAL A 1 348 ? 1.814 -1.546 -15.419 1.00 88.81 348 VAL A C 1
ATOM 2696 O O . VAL A 1 348 ? 1.025 -0.608 -15.284 1.00 88.81 348 VAL A O 1
ATOM 2699 N N . LYS A 1 349 ? 1.552 -2.775 -14.983 1.00 91.25 349 LYS A N 1
ATOM 2700 C CA . LYS A 1 349 ? 0.348 -3.075 -14.217 1.00 91.25 349 LYS A CA 1
ATOM 2701 C C . LYS A 1 349 ? 0.608 -2.894 -12.724 1.00 91.25 349 LYS A C 1
ATOM 2703 O O . LYS A 1 349 ? 1.517 -3.503 -12.160 1.00 91.25 349 LYS A O 1
ATOM 2708 N N . ILE A 1 350 ? -0.242 -2.102 -12.088 1.00 92.50 350 ILE A N 1
ATOM 2709 C CA . ILE A 1 350 ? -0.283 -1.910 -10.639 1.00 92.50 350 ILE A CA 1
ATOM 2710 C C . ILE A 1 350 ? -1.617 -2.444 -10.141 1.00 92.50 350 ILE A C 1
ATOM 2712 O O . ILE A 1 350 ? -2.648 -2.224 -10.778 1.00 92.50 350 ILE A O 1
ATOM 2716 N N . LEU A 1 351 ? -1.607 -3.146 -9.017 1.00 95.75 351 LEU A N 1
ATOM 2717 C CA . LEU A 1 351 ? -2.826 -3.593 -8.354 1.00 95.75 351 LEU A CA 1
ATOM 2718 C C . LEU A 1 351 ? -3.080 -2.702 -7.143 1.00 95.75 351 LEU A C 1
ATOM 2720 O O . LEU A 1 351 ? -2.215 -2.570 -6.284 1.00 95.75 351 LEU A O 1
ATOM 2724 N N . LEU A 1 352 ? -4.257 -2.085 -7.082 1.00 96.69 352 LEU A N 1
ATOM 2725 C CA . LEU A 1 352 ? -4.708 -1.339 -5.914 1.00 96.69 352 LEU A CA 1
ATOM 2726 C C . LEU A 1 352 ? -5.650 -2.242 -5.125 1.00 96.69 352 LEU A C 1
ATOM 2728 O O . LEU A 1 352 ? -6.720 -2.609 -5.621 1.00 96.69 352 LEU A O 1
ATOM 2732 N N . PHE A 1 353 ? -5.241 -2.602 -3.913 1.00 98.06 353 PHE A N 1
ATOM 2733 C CA . PHE A 1 353 ? -6.041 -3.421 -3.015 1.00 98.06 353 PHE A CA 1
ATOM 2734 C C . PHE A 1 353 ? -6.946 -2.513 -2.201 1.00 98.06 353 PHE A C 1
ATOM 2736 O O . PHE A 1 353 ? -6.473 -1.647 -1.470 1.00 98.06 353 PHE A O 1
ATOM 2743 N N . PHE A 1 354 ? -8.250 -2.723 -2.320 1.00 97.94 354 PHE A N 1
ATOM 2744 C CA . PHE A 1 354 ? -9.252 -2.013 -1.546 1.00 97.94 354 PHE A CA 1
ATOM 2745 C C . PHE A 1 354 ? -10.003 -2.989 -0.653 1.00 97.94 354 PHE A C 1
ATOM 2747 O O . PHE A 1 354 ? -10.285 -4.119 -1.042 1.00 97.94 354 PHE A O 1
ATOM 2754 N N . GLN A 1 355 ? -10.370 -2.535 0.534 1.00 96.81 355 GLN A N 1
ATOM 2755 C CA . GLN A 1 355 ? -11.195 -3.281 1.474 1.00 96.81 355 GLN A CA 1
ATOM 2756 C C . GLN A 1 355 ? -12.124 -2.338 2.224 1.00 96.81 355 GLN A C 1
ATOM 2758 O O . GLN A 1 355 ? -11.842 -1.153 2.352 1.00 96.81 355 GLN A O 1
ATOM 2763 N N . ARG A 1 356 ? -13.237 -2.836 2.746 1.00 93.94 356 ARG A N 1
ATOM 2764 C CA . ARG A 1 356 ? -14.086 -2.070 3.667 1.00 93.94 356 ARG A CA 1
ATOM 2765 C C . ARG A 1 356 ? -14.727 -2.991 4.683 1.00 93.94 356 ARG A C 1
ATOM 2767 O O . ARG A 1 356 ? -14.798 -4.199 4.468 1.00 93.94 356 ARG A O 1
ATOM 2774 N N . ARG A 1 357 ? -15.153 -2.432 5.815 1.00 92.62 357 ARG A N 1
ATOM 2775 C CA . ARG A 1 357 ? -15.836 -3.212 6.852 1.00 92.62 357 ARG A CA 1
ATOM 2776 C C . ARG A 1 357 ? -17.197 -3.668 6.348 1.00 92.62 357 ARG A C 1
ATOM 2778 O O . ARG A 1 357 ? -17.907 -2.898 5.718 1.00 92.62 357 ARG A O 1
ATOM 2785 N N . ILE A 1 358 ? -17.586 -4.888 6.688 1.00 91.88 358 ILE A N 1
ATOM 2786 C CA . ILE A 1 358 ? -18.951 -5.358 6.454 1.00 91.88 358 ILE A CA 1
ATOM 2787 C C . ILE A 1 358 ? -19.834 -4.741 7.541 1.00 91.88 358 ILE A C 1
ATOM 2789 O O . ILE A 1 358 ? -19.625 -4.982 8.731 1.00 91.88 358 ILE A O 1
ATOM 2793 N N . VAL A 1 359 ? -20.792 -3.912 7.132 1.00 85.00 359 VAL A N 1
ATOM 2794 C CA . VAL A 1 359 ? -21.779 -3.288 8.022 1.00 85.00 359 VAL A CA 1
ATOM 2795 C C . VAL A 1 359 ? -23.090 -4.050 7.847 1.00 85.00 359 VAL A C 1
ATOM 2797 O O . VAL A 1 359 ? -23.568 -4.180 6.720 1.00 85.00 359 VAL A O 1
ATOM 2800 N N . GLY A 1 360 ? -23.600 -4.615 8.944 1.00 58.62 360 GLY A N 1
ATOM 2801 C CA . GLY A 1 360 ? -24.833 -5.410 8.979 1.00 58.62 360 GLY A CA 1
ATOM 2802 C C . GLY A 1 360 ? -26.085 -4.590 9.233 1.00 58.62 360 GLY A C 1
ATOM 2803 O O . GLY A 1 360 ? -25.951 -3.463 9.765 1.00 58.62 360 GLY A O 1
#

InterPro domains:
  IPR028169 Raftlin family [PF15250] (186-357)
  IPR028169 Raftlin family [PTHR17601] (189-356)

Radius of gyration: 22.36 Å; chains: 1; bounding box: 81×52×74 Å

Organism: Actinia tenebrosa (NCBI:txid6105)

Foldseek 3Di:
DDDDDDPPPPPDPPPPQWDDDDDDPDFDPDFFKAKDKDKDKKKWFWDDPPDPPDDFTKIFIPCVVCVVVVQVVLVVQKDFQDKEWDPFWWFDDPDTMIITMIMTMIIHGPVPDHPPNPFRWGKDKAKDKKWWDWDDDDPPPPFTFIFIDCPVVVVVCVVQLVQVKDWREKYQGGIFGAPDDVVVVVQTGGITMIMIIITGTPDPDHFGKDKDKDKFKKKKFWDDDPWIWIDIDGPPVCVQVVQLQQQKDWAYKAWSSRWGAPDDPGRMIMTIIITMIMHGPVCNVPRHRFKDKDKMKGKWKWFADVRIIDTDDDCVVVCRVCSRSQKRFRYKDFDPTKIDPDPGMIITIIITMTMHTDDD

Secondary structure (DSSP, 8-state):
-----------------BPPPP--SS---S--EEEEEEEEEEEEEEE---SSS-PPPEEEE-GGGGHHHHHHHHHTT-EEEEEEEPTT--EEETTTEEEEEEEEEEEEETT-PPGGGG--EEEEEEEEEEEEEEEE--TTS--EEEEEE-HHHHHHHHHHHTTT-EEEEEEEEEEEE---HHHHTTT-PPEEEEEEEEEEE-SSSPPPEEEEEEEEEEEEEEE-SSS-EEEEE--HHHHHHHHHTTT-EEEEEEE----EESSTT-SEEEEEEEEEEEEEGGGTT--S--EEEEEEEEEEEEEEETTEEEE----HHHHHHHHHTTPEEEEEEEEEEEEEEETTEEEEEEEEEEEEEPP-

pLDDT: mean 80.94, std 17.7, range [28.47, 98.06]

Sequence (360 aa):
MGGSGSKDGEPKPKHCYHSPLPIDNAPYNGPRQAYLLCKVQVKMSSNVTFGFTGGRPMVTADIDSYYPMLVHYCQQGYLLTTFYRVPFVAQMSGFASVVVPYEAIFCKPADGSPPEGGIPYELKIEKSVMQIQAINYGVITGQGTTVANTSDIIQKIAQYSSRGGRLVCVEMTGCYSSQGFSNAMRGISGDMGVDLFFNVPRMPNPPMYTYQAVSVPIVFRAHVGLATSVTVECDFMGHFAHYLNQGWKLVEIFLDQGTHTHGGFSMTAQLNSVWFFEKDSSRLNDPRPQYEGTIITYQHIIKTAFGGVKVKSDWTPLIQEMGEKGWELACLLETPEQQRTGLMTAQVKILLFFQRRIVG

=== Feature glossary ===
The record interleaves many kinds of information about one protein. Here is each kind framed as the question it answers.

Q: What does the local fold look like, residue by residue?
A: The Foldseek 3Di string encodes local tertiary geometry as a 20-letter alphabet — one character per residue — derived from the relative positions of nearby Cα atoms. Unlike the amino-acid sequence, 3Di is a direct function of the 3D structure, so two proteins with the same fold have similar 3Di strings even at low sequence identity.

Q: Which residues are in helices, strands, or loops?
A: The SS8 string is DSSP's per-residue secondary-structure call. α-helix (H) means an i→i+4 H-bond ladder; β-strand (E) means the residue participates in a β-sheet; 3₁₀ (G) and π (I) are tighter and wider helices; T/S are turns/bends; '-' is loop.

Q: How big and how compact is the whole molecule?
A: Radius of gyration (Rg) is the root-mean-square distance of Cα atoms from their centroid — a single number for overall size and compactness. A globular domain of N residues has Rg ≈ 2.2·N^0.38 Å; an extended or disordered chain has a much larger Rg. The Cα contact count is the number of residue pairs whose Cα atoms are within 8 Å and are more than four positions apart in sequence — a standard proxy for tertiary packing density. The bounding box is the smallest axis-aligned box enclosing all Cα atoms.

Q: Where is each backbone atom in 3D?
A: Structure coordinates are given as an mmCIF _atom_site loop: one row per atom with element, residue name, chain id, sequence number, and x/y/z position in Å. Only the four main-chain atoms per residue are included here; side chains are omitted to keep the record compact.

Q: What is the amino-acid chain?
A: Primary structure: the covalent order of the twenty standard amino acids along the backbone. Two proteins with the same sequence will (almost always) fold to the same structure; two with 30% identity often share a fold but not the details.

Q: What if only a Cα trace is available?
A: Three-state secondary structure (P-SEA) collapses the eight DSSP classes into helix (a), strand (b), and coil (c). P-SEA assigns these from Cα geometry alone — distances and angles — without requiring backbone oxygens, so it works on any Cα trace.

Q: What family and function is it annotated with?
A: Database cross-references. InterPro integrates a dozen domain/family signature databases into unified entries with residue-range hits. GO terms attach function/process/location labels with evidence codes. CATH codes position the fold in a four-level structural taxonomy. Organism is the NCBI-taxonomy species name.

Q: How confident is the AlphaFold model at each residue?
A: pLDDT is the predicted lDDT-Cα score: AlphaFold's confidence that the local environment of each residue (all inter-atomic distances within 15 Å) is correctly placed. It is a per-residue number between 0 and 100, with higher meaning more reliable.

Q: How mobile is each atom in the crystal?
A: B-factor (Debye–Waller factor) reflects atomic displacement in the crystal lattice. It is an experimental observable (units Å²), not a prediction; low values mean the atom is pinned down, high values mean it moves or is heterogeneous across the crystal.

Q: Which residues are buried vs exposed?
A: SASA measures how much of the protein is reachable by solvent. It is computed by rolling a water-sized probe over the atomic surface and summing the exposed area (Å²). Per-residue SASA distinguishes core (buried, low SASA) from surface (exposed, high SASA) residues; total SASA is a whole-molecule size measure.

Q: What do the diagnostic plots show?
A: Plot images: a contact map (which residues are close in 3D, as an N×N binary image), a Ramachandran scatter (backbone torsion angles, revealing secondary-structure composition at a glance), and — for AlphaFold structures — a PAE heatmap (pairwise prediction confidence).

Q: What known structures does this most resemble?
A: The Foldseek neighbor list gives the closest experimentally determined structures in the PDB, ranked by structural alignment. TM-score near 1 means near-identical fold; near 0.3 means only rough topology match. This is how one finds what a novel AlphaFold prediction most resembles in the solved-structure universe.

Q: Are the domains correctly placed relative to each other?
A: Predicted aligned error is AlphaFold's pairwise confidence. Unlike pLDDT (per-residue), PAE is per-residue-pair and captures whether two parts of the structure are correctly placed relative to each other. Units are ångströms of expected positional error.

Q: What do the rendered images show?
A: Structure images are PyMOL renders from six orthogonal camera directions. Cartoon representation draws helices as coils and strands as arrows; sticks shows the backbone as bonds; surface shows the solvent-excluded envelope. Rainbow coloring maps sequence position to hue (blue→red, N→C); chain coloring assigns a distinct color per polypeptide.

Q: What are the backbone torsion angles?
A: φ (phi) and ψ (psi) are the two rotatable backbone dihedrals per residue: φ is the C(i-1)–N–Cα–C torsion, ψ is the N–Cα–C–N(i+1) torsion, both in degrees on (−180°, 180°]. α-helical residues cluster near (−60°, −45°); β-strand residues near (−120°, +130°). A Ramachandran plot is simply a scatter of (φ, ψ) for every residue.